Protein AF-0000000068872760 (afdb_homodimer)

Nearest PDB structures (foldseek):
  3f2i-assembly1_A  TM=9.077E-01  e=4.178E-13  Nostoc sp. PCC 7120 = FACHB-418
  1ujc-assembly1_A  TM=8.693E-01  e=3.678E-13  Escherichia coli
  2rfl-assembly7_G  TM=8.222E-01  e=1.293E-10  Agrobacterium fabrum str. C58
  2rfl-assembly2_B  TM=8.236E-01  e=3.363E-10  Agrobacterium fabrum str. C58
  4hbz-assembly1_A  TM=7.965E-01  e=3.820E-10  Nakamurella multipartita DSM 44233

InterPro domains:
  IPR004449 Phosphohistidine phosphatase SixA [TIGR00249] (3-151)
  IPR013078 Histidine phosphatase superfamily, clade-1 [PF00300] (5-69)
  IPR013078 Histidine phosphatase superfamily, clade-1 [cd07067] (4-141)
  IPR029033 Histidine phosphatase superfamily [G3DSA:3.40.50.1240] (3-157)
  IPR029033 Histidine phosphatase superfamily [SSF53254] (1-149)

Organism: Coxiella burnetii (strain RSA 493 / Nine Mile phase I) (NCBI:txid227377)

Radius of gyration: 19.59 Å; Cα contacts (8 Å, |Δi|>4): 700; chains: 2; bounding box: 48×53×43 Å

Sequence (318 aa):
MSMKLYCVRHGHAEQFTDQRERPLSAEGIEEINKEAAYLKRRGVHVVHIKHSKKLRARQSAAILASAVADEHALEECPLLGEDHSIAPLIDLIQEWHDDTMLVGHMPFMSRLVSALVLGDDSHDMVRFPPGTIVCLEQFENRWILNWVLRPDLVPDQGDMSMKLYCVRHGHAEQFTDQRERPLSAEGIEEINKEAAYLKRRGVHVVHIKHSKKLRARQSAAILASAVADEHALEECPLLGEDHSIAPLIDLIQEWHDDTMLVGHMPFMSRLVSALVLGDDSHDMVRFPPGTIVCLEQFENRWILNWVLRPDLVPDQGD

Structure (mmCIF, N/CA/C/O backbone):
data_AF-0000000068872760-model_v1
#
loop_
_entity.id
_entity.type
_entity.pdbx_description
1 polymer 'Phosphohistidine phosphatase SixA homolog'
#
loop_
_atom_site.group_PDB
_atom_site.id
_atom_site.type_symbol
_atom_site.label_atom_id
_atom_site.label_alt_id
_atom_site.label_comp_id
_atom_site.label_asym_id
_atom_site.label_entity_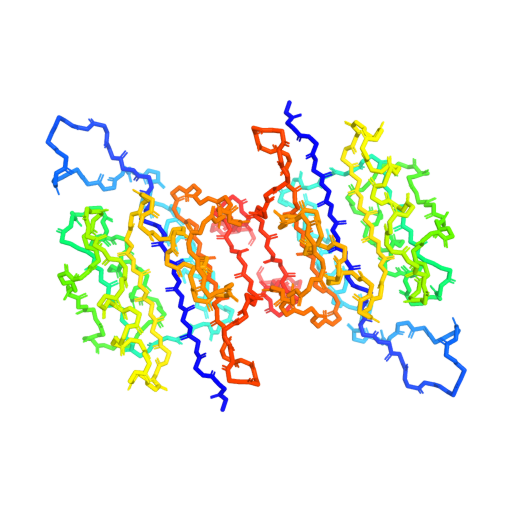id
_atom_site.label_seq_id
_atom_site.pdbx_PDB_ins_code
_atom_site.Cartn_x
_atom_site.Cartn_y
_atom_site.Cartn_z
_atom_site.occupancy
_atom_site.B_iso_or_equiv
_atom_site.auth_seq_id
_atom_site.auth_comp_id
_atom_site.auth_asym_id
_atom_site.auth_atom_id
_atom_site.pdbx_PDB_model_num
ATOM 1 N N . MET A 1 1 ? -18.844 6.609 6.68 1 65 1 MET A N 1
ATOM 2 C CA . MET A 1 1 ? -17.594 5.961 6.281 1 65 1 MET A CA 1
ATOM 3 C C . MET A 1 1 ? -16.5 6.176 7.332 1 65 1 MET A C 1
ATOM 5 O O . MET A 1 1 ? -16.531 7.168 8.062 1 65 1 MET A O 1
ATOM 9 N N . SER A 1 2 ? -15.688 5.145 7.684 1 86.38 2 SER A N 1
ATOM 10 C CA . SER A 1 2 ? -14.68 5.254 8.734 1 86.38 2 SER A CA 1
ATOM 11 C C . SER A 1 2 ? -13.586 6.238 8.352 1 86.38 2 SER A C 1
ATOM 13 O O . SER A 1 2 ? -13.297 6.43 7.168 1 86.38 2 SER A O 1
ATOM 15 N N . MET A 1 3 ? -13.062 7 9.273 1 94 3 MET A N 1
ATOM 16 C CA . MET A 1 3 ? -12.016 7.996 9.062 1 94 3 MET A CA 1
ATOM 17 C C . MET A 1 3 ? -10.789 7.363 8.422 1 94 3 MET A C 1
ATOM 19 O O . MET A 1 3 ? -10.406 6.246 8.766 1 94 3 MET A O 1
ATOM 23 N N . LYS A 1 4 ? -10.25 8.125 7.508 1 97.75 4 LYS A N 1
ATOM 24 C CA . LYS A 1 4 ? -8.961 7.734 6.941 1 97.75 4 LYS A CA 1
ATOM 25 C C . LYS A 1 4 ? -7.848 8.656 7.43 1 97.75 4 LYS A C 1
ATOM 27 O O . LYS A 1 4 ? -8.062 9.852 7.637 1 97.75 4 LYS A O 1
ATOM 32 N N . LEU A 1 5 ? -6.785 8.094 7.648 1 98.69 5 LEU A N 1
ATOM 33 C CA . LEU A 1 5 ? -5.555 8.805 7.977 1 98.69 5 LEU A CA 1
ATOM 34 C C . LEU A 1 5 ? -4.473 8.516 6.938 1 98.69 5 LEU A C 1
ATOM 36 O O . LEU A 1 5 ? -4.148 7.359 6.676 1 98.69 5 LEU A O 1
ATOM 40 N N . TYR A 1 6 ? -3.977 9.539 6.328 1 98.88 6 TYR A N 1
ATOM 41 C CA . TYR A 1 6 ? -2.9 9.422 5.348 1 98.88 6 TYR A CA 1
ATOM 42 C C . TYR A 1 6 ? -1.569 9.859 5.949 1 98.88 6 TYR A C 1
ATOM 44 O O . TYR A 1 6 ? -1.426 11 6.391 1 98.88 6 TYR A O 1
ATOM 52 N N . CYS A 1 7 ? -0.637 8.984 6.031 1 98.88 7 CYS A N 1
ATOM 53 C CA . CYS A 1 7 ? 0.708 9.273 6.52 1 98.88 7 CYS A CA 1
ATOM 54 C C . CYS A 1 7 ? 1.696 9.375 5.363 1 98.88 7 CYS A C 1
ATOM 56 O O . CYS A 1 7 ? 1.898 8.406 4.629 1 98.88 7 CYS A O 1
ATOM 58 N N . VAL A 1 8 ? 2.357 10.547 5.258 1 98.88 8 VAL A N 1
ATOM 59 C CA . VAL A 1 8 ? 3.203 10.836 4.105 1 98.88 8 VAL A CA 1
ATOM 60 C C . VAL A 1 8 ? 4.605 11.211 4.574 1 98.88 8 VAL A C 1
ATOM 62 O O . VAL A 1 8 ? 4.766 12.047 5.465 1 98.88 8 VAL A O 1
ATOM 65 N N . ARG A 1 9 ? 5.59 10.57 4.02 1 98.81 9 ARG A N 1
ATOM 66 C CA . ARG A 1 9 ? 6.914 11.172 4.117 1 98.81 9 ARG A CA 1
ATOM 67 C C . ARG A 1 9 ? 7.094 12.273 3.076 1 98.81 9 ARG A C 1
ATOM 69 O O . ARG A 1 9 ? 6.676 12.117 1.926 1 98.81 9 ARG A O 1
ATOM 76 N N . HIS A 1 10 ? 7.746 13.297 3.451 1 98.56 10 HIS A N 1
ATOM 77 C CA . HIS A 1 10 ? 8.031 14.367 2.502 1 98.56 10 HIS A CA 1
ATOM 78 C C . HIS A 1 10 ? 8.734 13.836 1.263 1 98.56 10 HIS A C 1
ATOM 80 O O . HIS A 1 10 ? 9.32 12.75 1.295 1 98.56 10 HIS A O 1
ATOM 86 N N . GLY A 1 11 ? 8.711 14.656 0.137 1 98.25 11 GLY A N 1
ATOM 87 C CA . GLY A 1 11 ? 9.383 14.281 -1.098 1 98.25 11 GLY A CA 1
ATOM 88 C C . GLY A 1 11 ? 10.891 14.414 -1.02 1 98.25 11 GLY A C 1
ATOM 89 O O . GLY A 1 11 ? 11.43 14.852 -0.002 1 98.25 11 GLY A O 1
ATOM 90 N N . HIS A 1 12 ? 11.539 14.039 -2.105 1 97.5 12 HIS A N 1
ATOM 91 C CA . HIS A 1 12 ? 12.992 14.18 -2.197 1 97.5 12 HIS A CA 1
ATOM 92 C C . HIS A 1 12 ? 13.422 15.625 -1.983 1 97.5 12 HIS A C 1
ATOM 94 O O . HIS A 1 12 ? 12.844 16.547 -2.572 1 97.5 12 HIS A O 1
ATOM 100 N N . ALA A 1 13 ? 14.438 15.758 -1.157 1 96.44 13 ALA A N 1
ATOM 101 C CA . ALA A 1 13 ? 14.891 17.094 -0.775 1 96.44 13 ALA A CA 1
ATOM 102 C C . ALA A 1 13 ? 16.312 17.344 -1.253 1 96.44 13 ALA A C 1
ATOM 104 O O . ALA A 1 13 ? 17.062 16.406 -1.511 1 96.44 13 ALA A O 1
ATOM 105 N N . GLU A 1 14 ? 16.578 18.609 -1.405 1 94.25 14 GLU A N 1
ATOM 106 C CA . GLU A 1 14 ? 17.938 19.016 -1.771 1 94.25 14 GLU A CA 1
ATOM 107 C C . GLU A 1 14 ? 18.938 18.625 -0.69 1 94.25 14 GLU A C 1
ATOM 109 O O . GLU A 1 14 ? 18.562 18.406 0.462 1 94.25 14 GLU A O 1
ATOM 114 N N . GLN A 1 15 ? 20.188 18.469 -1.285 1 84.69 15 GLN A N 1
ATOM 115 C CA . GLN A 1 15 ? 21.266 18.172 -0.351 1 84.69 15 GLN A CA 1
ATOM 116 C C . GLN A 1 15 ? 21.906 19.469 0.161 1 84.69 15 GLN A C 1
ATOM 118 O O . GLN A 1 15 ? 22.547 20.203 -0.603 1 84.69 15 GLN A O 1
ATOM 123 N N . PHE A 1 16 ? 21.359 20.031 1.195 1 73.75 16 PHE A N 1
ATOM 124 C CA . PHE A 1 16 ? 21.953 21.25 1.723 1 73.75 16 PHE A CA 1
ATOM 125 C C . PHE A 1 16 ? 22.375 21.078 3.178 1 73.75 16 PHE A C 1
ATOM 127 O O . PHE A 1 16 ? 21.938 20.125 3.842 1 73.75 16 PHE A O 1
ATOM 134 N N . THR A 1 17 ? 23.359 21.891 3.574 1 64.81 17 THR A N 1
ATOM 135 C CA . THR A 1 17 ? 24 21.844 4.891 1 64.81 17 THR A CA 1
ATOM 136 C C . THR A 1 17 ? 22.969 22.125 5.988 1 64.81 17 THR A C 1
ATOM 138 O O . THR A 1 17 ? 23.047 21.547 7.078 1 64.81 17 THR A O 1
ATOM 141 N N . ASP A 1 18 ? 22.109 23.078 5.703 1 67.5 18 ASP A N 1
ATOM 142 C CA . ASP A 1 18 ? 21.125 23.359 6.742 1 67.5 18 ASP A CA 1
ATOM 143 C C . ASP A 1 18 ? 19.938 22.406 6.648 1 67.5 18 ASP A C 1
ATOM 145 O O . ASP A 1 18 ? 19.172 22.469 5.688 1 67.5 18 ASP A O 1
ATOM 149 N N . GLN A 1 19 ? 19.734 21.703 7.656 1 66.44 19 GLN A N 1
ATOM 150 C CA . GLN A 1 19 ? 18.766 20.609 7.625 1 66.44 19 GLN A CA 1
ATOM 151 C C . GLN A 1 19 ? 17.344 21.141 7.676 1 66.44 19 GLN A C 1
ATOM 153 O O . GLN A 1 19 ? 16.453 20.641 6.984 1 66.44 19 GLN A O 1
ATOM 158 N N . ARG A 1 20 ? 16.984 22.141 8.461 1 69.75 20 ARG A N 1
ATOM 159 C CA . ARG A 1 20 ? 15.617 22.625 8.625 1 69.75 20 ARG A CA 1
ATOM 160 C C . ARG A 1 20 ? 15.148 23.375 7.383 1 69.75 20 ARG A C 1
ATOM 162 O O . ARG A 1 20 ? 13.953 23.359 7.062 1 69.75 20 ARG A O 1
ATOM 169 N N . GLU A 1 21 ? 15.953 23.672 6.703 1 81.5 21 GLU A N 1
ATOM 170 C CA . GLU A 1 21 ? 15.547 24.578 5.629 1 81.5 21 GLU A CA 1
ATOM 171 C C . GLU A 1 21 ? 15.758 23.938 4.258 1 81.5 21 GLU A C 1
ATOM 173 O O . GLU A 1 21 ? 15.617 24.594 3.229 1 81.5 21 GLU A O 1
ATOM 178 N N . ARG A 1 22 ? 16.109 22.75 4.297 1 91.88 22 ARG A N 1
ATOM 179 C CA . ARG A 1 22 ? 16.312 22.078 3.012 1 91.88 22 ARG A CA 1
ATOM 180 C C . ARG A 1 22 ? 15.008 21.953 2.238 1 91.88 22 ARG A C 1
ATOM 182 O O . ARG A 1 22 ? 14.055 21.344 2.719 1 91.88 22 ARG A O 1
ATOM 189 N N . PRO A 1 23 ? 14.961 22.609 1.053 1 96.12 23 PRO A N 1
ATOM 190 C CA . PRO A 1 23 ? 13.742 22.5 0.254 1 96.12 23 PRO A CA 1
ATOM 191 C C . PRO A 1 23 ? 13.648 21.188 -0.52 1 96.12 23 PRO A C 1
ATOM 193 O O . PRO A 1 23 ? 14.625 20.438 -0.598 1 96.12 23 PRO A O 1
ATOM 196 N N . LEU A 1 24 ? 12.484 20.906 -1.055 1 97.69 24 LEU A N 1
ATOM 197 C CA . LEU A 1 24 ? 12.352 19.828 -2.023 1 97.69 24 LEU A CA 1
ATOM 198 C C . LEU A 1 24 ? 13.305 20.047 -3.201 1 97.69 24 LEU A C 1
ATOM 200 O O . LEU A 1 24 ? 13.547 21.172 -3.609 1 97.69 24 LEU A O 1
ATOM 204 N N . SER A 1 25 ? 13.836 18.984 -3.715 1 97.19 25 SER A N 1
ATOM 205 C CA . SER A 1 25 ? 14.523 19.031 -4.996 1 97.19 25 SER A CA 1
ATOM 206 C C . SER A 1 25 ? 13.547 19.203 -6.148 1 97.19 25 SER A C 1
ATOM 208 O O . SER A 1 25 ? 12.328 19.094 -5.961 1 97.19 25 SER A O 1
ATOM 210 N N . ALA A 1 26 ? 14.047 19.531 -7.301 1 96.94 26 ALA A N 1
ATOM 211 C CA . ALA A 1 26 ? 13.195 19.594 -8.484 1 96.94 26 ALA A CA 1
ATOM 212 C C . ALA A 1 26 ? 12.477 18.266 -8.727 1 96.94 26 ALA A C 1
ATOM 214 O O . ALA A 1 26 ? 11.289 18.25 -9.039 1 96.94 26 ALA A O 1
ATOM 215 N N . GLU A 1 27 ? 13.18 17.25 -8.555 1 95.38 27 GLU A N 1
ATOM 216 C CA . GLU A 1 27 ? 12.594 15.906 -8.688 1 95.38 27 GLU A CA 1
ATOM 217 C C . GLU A 1 27 ? 11.508 15.68 -7.637 1 95.38 27 GLU A C 1
ATOM 219 O O . GLU A 1 27 ? 10.461 15.109 -7.941 1 95.38 27 GLU A O 1
ATOM 224 N N . GLY A 1 28 ? 11.789 16.078 -6.445 1 97.38 28 GLY A N 1
ATOM 225 C CA . GLY A 1 28 ? 10.812 15.945 -5.379 1 97.38 28 GLY A CA 1
ATOM 226 C C . GLY A 1 28 ? 9.516 16.688 -5.664 1 97.38 28 GLY A C 1
ATOM 227 O O . GLY A 1 28 ? 8.43 16.156 -5.43 1 97.38 28 GLY A O 1
ATOM 228 N N . ILE A 1 29 ? 9.672 17.875 -6.168 1 97.88 29 ILE A N 1
ATOM 229 C CA . ILE A 1 29 ? 8.508 18.672 -6.516 1 97.88 29 ILE A CA 1
ATOM 230 C C . ILE A 1 29 ? 7.703 17.984 -7.613 1 97.88 29 ILE A C 1
ATOM 232 O O . ILE A 1 29 ? 6.48 17.859 -7.512 1 97.88 29 ILE A O 1
ATOM 236 N N . GLU A 1 30 ? 8.367 17.516 -8.586 1 96.88 30 GLU A N 1
ATOM 237 C CA . GLU A 1 30 ? 7.703 16.828 -9.695 1 96.88 30 GLU A CA 1
ATOM 238 C C . GLU A 1 30 ? 6.973 15.578 -9.211 1 96.8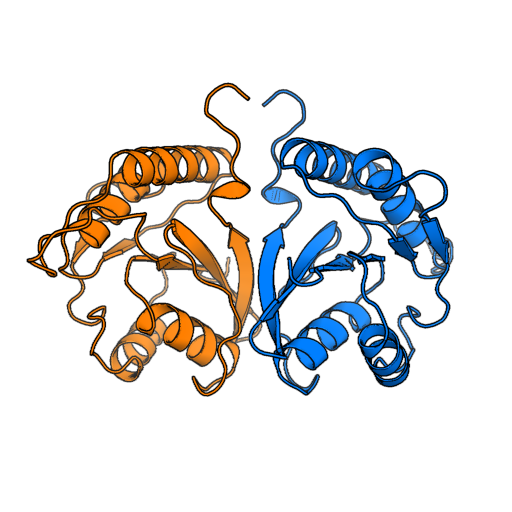8 30 GLU A C 1
ATOM 240 O O . GLU A 1 30 ? 5.82 15.352 -9.578 1 96.88 30 GLU A O 1
ATOM 245 N N . GLU A 1 31 ? 7.562 14.836 -8.398 1 97.06 31 GLU A N 1
ATOM 246 C CA . GLU A 1 31 ? 6.988 13.594 -7.895 1 97.06 31 GLU A CA 1
ATOM 247 C C . GLU A 1 31 ? 5.742 13.859 -7.062 1 97.06 31 GLU A C 1
ATOM 249 O O . GLU A 1 31 ? 4.715 13.195 -7.242 1 97.06 31 GLU A O 1
ATOM 254 N N . ILE A 1 32 ? 5.82 14.812 -6.207 1 98.31 32 ILE A N 1
ATOM 255 C CA . ILE A 1 32 ? 4.691 15.102 -5.332 1 98.31 32 ILE A CA 1
ATOM 256 C C . ILE A 1 32 ? 3.541 15.688 -6.148 1 98.31 32 ILE A C 1
ATOM 258 O O . ILE A 1 32 ? 2.373 15.406 -5.875 1 98.31 32 ILE A O 1
ATOM 262 N N . ASN A 1 33 ? 3.891 16.516 -7.129 1 97.94 33 ASN A N 1
ATOM 263 C CA . ASN A 1 33 ? 2.852 17.047 -8.008 1 97.94 33 ASN A CA 1
ATOM 264 C C . ASN A 1 33 ? 2.111 15.914 -8.727 1 97.94 33 ASN A C 1
ATOM 266 O O . ASN A 1 33 ? 0.882 15.93 -8.812 1 97.94 33 ASN A O 1
ATOM 270 N N . LYS A 1 34 ? 2.828 14.969 -9.25 1 96.81 34 LYS A N 1
ATOM 271 C CA . LYS A 1 34 ? 2.229 13.82 -9.922 1 96.81 34 LYS A CA 1
ATOM 272 C C . LYS A 1 34 ? 1.333 13.031 -8.977 1 96.81 34 LYS A C 1
ATOM 274 O O . LYS A 1 34 ? 0.233 12.617 -9.344 1 96.81 34 LYS A O 1
ATOM 279 N N . GLU A 1 35 ? 1.802 12.82 -7.789 1 97.69 35 GLU A N 1
ATOM 280 C CA . GLU A 1 35 ? 1.028 12.078 -6.793 1 97.69 35 GLU A CA 1
ATOM 281 C C . GLU A 1 35 ? -0.255 12.82 -6.43 1 97.69 35 GLU A C 1
ATOM 283 O O . GLU A 1 35 ? -1.32 12.211 -6.316 1 97.69 35 GLU A O 1
ATOM 288 N N . ALA A 1 36 ? -0.116 14.133 -6.258 1 97.81 36 ALA A N 1
ATOM 289 C CA . ALA A 1 36 ? -1.277 14.953 -5.922 1 97.81 36 ALA A CA 1
ATOM 290 C C . ALA A 1 36 ? -2.354 14.844 -7 1 97.81 36 ALA A C 1
ATOM 292 O O . ALA A 1 36 ? -3.523 14.602 -6.695 1 97.81 36 ALA A O 1
ATOM 293 N N . ALA A 1 37 ? -1.943 14.977 -8.227 1 96.38 37 ALA A N 1
ATOM 294 C CA . ALA A 1 37 ? -2.877 14.891 -9.344 1 96.38 37 ALA A CA 1
ATOM 295 C C . ALA A 1 37 ? -3.502 13.5 -9.43 1 96.38 37 ALA A C 1
ATOM 297 O O . ALA A 1 37 ? -4.703 13.367 -9.68 1 96.38 37 ALA A O 1
ATOM 298 N N . TYR A 1 38 ? -2.674 12.531 -9.281 1 96.5 38 TYR A N 1
ATOM 299 C CA . TYR A 1 38 ? -3.131 11.148 -9.32 1 96.5 38 TYR A CA 1
ATOM 300 C C . TYR A 1 38 ? -4.188 10.891 -8.25 1 96.5 38 TYR A C 1
ATOM 302 O O . TYR A 1 38 ? -5.27 10.375 -8.547 1 96.5 38 TYR A O 1
ATOM 310 N N . LEU A 1 39 ? -3.936 11.258 -7.023 1 97.38 39 LEU A N 1
ATOM 311 C CA . LEU A 1 39 ? -4.852 11.047 -5.906 1 97.38 39 LEU A CA 1
ATOM 312 C C . LEU A 1 39 ? -6.164 11.789 -6.137 1 97.38 39 LEU A C 1
ATOM 314 O O . LEU A 1 39 ? -7.238 11.266 -5.84 1 97.38 39 LEU A O 1
ATOM 318 N N . LYS A 1 40 ? -6.039 12.984 -6.59 1 96.56 40 LYS A N 1
ATOM 319 C CA . LYS A 1 40 ? -7.242 13.75 -6.902 1 96.56 40 LYS A CA 1
ATOM 320 C C . LYS A 1 40 ? -8.133 13 -7.891 1 96.56 40 LYS A C 1
ATOM 322 O O . LYS A 1 40 ? -9.336 12.875 -7.676 1 96.56 40 LYS A O 1
ATOM 327 N N . ARG A 1 41 ? -7.535 12.469 -8.961 1 94.62 41 ARG A N 1
ATOM 328 C CA . ARG A 1 41 ? -8.273 11.742 -9.992 1 94.62 41 ARG A CA 1
ATOM 329 C C . ARG A 1 41 ? -8.898 10.469 -9.422 1 94.62 41 ARG A C 1
ATOM 331 O O . ARG A 1 41 ? -9.914 10 -9.93 1 94.62 41 ARG A O 1
ATOM 338 N N . ARG A 1 42 ? -8.266 9.969 -8.43 1 95.19 42 ARG A N 1
ATOM 339 C CA . ARG A 1 42 ? -8.781 8.742 -7.832 1 95.19 42 ARG A CA 1
ATOM 340 C C . ARG A 1 42 ? -9.789 9.055 -6.73 1 95.19 42 ARG A C 1
ATOM 342 O O . ARG A 1 42 ? -10.242 8.148 -6.023 1 95.19 42 ARG A O 1
ATOM 349 N N . GLY A 1 43 ? -10.047 10.312 -6.422 1 95.44 43 GLY A N 1
ATOM 350 C CA . GLY A 1 43 ? -11.125 10.711 -5.535 1 95.44 43 GLY A CA 1
ATOM 351 C C . GLY A 1 43 ? -10.688 10.859 -4.09 1 95.44 43 GLY A C 1
ATOM 352 O O . GLY A 1 43 ? -11.523 10.906 -3.186 1 95.44 43 GLY A O 1
ATOM 353 N N . VAL A 1 44 ? -9.406 10.906 -3.824 1 97.44 44 VAL A N 1
ATOM 354 C CA . VAL A 1 44 ? -8.914 11.109 -2.465 1 97.44 44 VAL A CA 1
ATOM 355 C C . VAL A 1 44 ? -9.172 12.555 -2.037 1 97.44 44 VAL A C 1
ATOM 357 O O . VAL A 1 44 ? -8.867 13.492 -2.781 1 97.44 44 VAL A O 1
ATOM 360 N N . HIS A 1 45 ? -9.703 12.688 -0.887 1 97.94 45 HIS A N 1
ATOM 361 C CA . HIS A 1 45 ? -9.992 14 -0.319 1 97.94 45 HIS A CA 1
ATOM 362 C C . HIS A 1 45 ? -9.852 13.984 1.199 1 97.94 45 HIS A C 1
ATOM 364 O O . HIS A 1 45 ? -10.297 13.047 1.861 1 97.94 45 HIS A O 1
ATOM 370 N N . VAL A 1 46 ? -9.219 15.008 1.705 1 98.12 46 VAL A N 1
ATOM 371 C CA . VAL A 1 46 ? -9.078 15.117 3.152 1 98.12 46 VAL A CA 1
ATOM 372 C C . VAL A 1 46 ? -9.57 16.484 3.619 1 98.12 46 VAL A C 1
ATOM 374 O O . VAL A 1 46 ? -9.539 17.453 2.855 1 98.12 46 VAL A O 1
ATOM 377 N N . VAL A 1 47 ? -9.961 16.547 4.848 1 97.88 47 VAL A N 1
ATOM 378 C CA . VAL A 1 47 ? -10.438 17.781 5.445 1 97.88 47 VAL A CA 1
ATOM 379 C C . VAL A 1 47 ? -9.266 18.578 6.02 1 97.88 47 VAL A C 1
ATOM 381 O O . VAL A 1 47 ? -9.25 19.812 5.969 1 97.88 47 VAL A O 1
ATOM 384 N N . HIS A 1 48 ? -8.281 17.828 6.555 1 97.75 48 HIS A N 1
ATOM 385 C CA . HIS A 1 48 ? -7.109 18.453 7.152 1 97.75 48 HIS A CA 1
ATOM 386 C C . HIS A 1 48 ? -5.824 17.891 6.562 1 97.75 48 HIS A C 1
ATOM 388 O O . HIS A 1 48 ? -5.742 16.688 6.273 1 97.75 48 HIS A O 1
ATOM 394 N N . ILE A 1 49 ? -4.859 18.734 6.418 1 98.75 49 ILE A N 1
ATOM 395 C CA . ILE A 1 49 ? -3.498 18.312 6.105 1 98.75 49 ILE A CA 1
ATOM 396 C C . ILE A 1 49 ? -2.518 19.016 7.043 1 98.75 49 ILE A C 1
ATOM 398 O O . ILE A 1 49 ? -2.496 20.25 7.129 1 98.75 49 ILE A O 1
ATOM 402 N N . LYS A 1 50 ? -1.813 18.203 7.75 1 98.75 50 LYS A N 1
ATOM 403 C CA . LYS A 1 50 ? -0.873 18.688 8.75 1 98.75 50 LYS A CA 1
ATOM 404 C C . LYS A 1 50 ? 0.563 18.328 8.383 1 98.75 50 LYS A C 1
ATOM 406 O O . LYS A 1 50 ? 0.822 17.234 7.867 1 98.75 50 LYS A O 1
ATOM 411 N N . HIS A 1 51 ? 1.463 19.25 8.609 1 98.56 51 HIS A N 1
ATOM 412 C CA . HIS A 1 51 ? 2.855 19 8.25 1 98.56 51 HIS A CA 1
ATOM 413 C C . HIS A 1 51 ? 3.797 19.422 9.375 1 98.56 51 HIS A C 1
ATOM 415 O O . HIS A 1 51 ? 3.434 20.25 10.211 1 98.56 51 HIS A O 1
ATOM 421 N N . SER A 1 52 ? 4.949 18.828 9.406 1 98 52 SER A N 1
ATOM 422 C CA . SER A 1 52 ? 6 19.266 10.312 1 98 52 SER A CA 1
ATOM 423 C C . SER A 1 52 ? 6.516 20.641 9.93 1 98 52 SER A C 1
ATOM 425 O O . SER A 1 52 ? 6.141 21.188 8.891 1 98 52 SER A O 1
ATOM 427 N N . LYS A 1 53 ? 7.441 21.219 10.734 1 96 53 LYS A N 1
ATOM 428 C CA . LYS A 1 53 ? 7.918 22.594 10.547 1 96 53 LYS A CA 1
ATOM 429 C C . LYS A 1 53 ? 8.961 22.672 9.438 1 96 53 LYS A C 1
ATOM 431 O O . LYS A 1 53 ? 9.305 23.75 8.961 1 96 53 LYS A O 1
ATOM 436 N N . LYS A 1 54 ? 9.539 21.547 9.07 1 96 54 LYS A N 1
ATOM 437 C CA . LYS A 1 54 ? 10.617 21.578 8.078 1 96 54 LYS A CA 1
ATOM 438 C C . LYS A 1 54 ? 10.086 21.984 6.711 1 96 54 LYS A C 1
ATOM 440 O O . LYS A 1 54 ? 8.992 21.578 6.309 1 96 54 LYS A O 1
ATOM 445 N N . LEU A 1 55 ? 10.859 22.719 5.965 1 96.88 55 LEU A N 1
ATOM 446 C CA . LEU A 1 55 ? 10.453 23.328 4.699 1 96.88 55 LEU A CA 1
ATOM 447 C C . LEU A 1 55 ? 10.023 22.266 3.697 1 96.88 55 LEU A C 1
ATOM 449 O O . LEU A 1 55 ? 9.008 22.406 3.02 1 96.88 55 LEU A O 1
ATOM 453 N N . ARG A 1 56 ? 10.773 21.219 3.518 1 97.62 56 ARG A N 1
ATOM 454 C CA . ARG A 1 56 ? 10.469 20.156 2.566 1 97.62 56 ARG A CA 1
ATOM 455 C C . ARG A 1 56 ? 9.109 19.516 2.873 1 97.62 56 ARG A C 1
ATOM 457 O O . ARG A 1 56 ? 8.383 19.125 1.96 1 97.62 56 ARG A O 1
ATOM 464 N N . ALA A 1 57 ? 8.75 19.391 4.141 1 98.06 57 ALA A N 1
ATOM 465 C CA . ALA A 1 57 ? 7.453 18.859 4.535 1 98.06 57 ALA A CA 1
ATOM 466 C C . ALA A 1 57 ? 6.332 19.844 4.238 1 98.06 57 ALA A C 1
ATOM 468 O O . ALA A 1 57 ? 5.273 19.469 3.736 1 98.06 57 ALA A O 1
ATOM 469 N N . ARG A 1 58 ? 6.605 21.078 4.57 1 98.06 58 ARG A N 1
ATOM 470 C CA . ARG A 1 58 ? 5.629 22.125 4.266 1 98.06 58 ARG A CA 1
ATOM 471 C C . ARG A 1 58 ? 5.359 22.203 2.766 1 98.06 58 ARG A C 1
ATOM 473 O O . ARG A 1 58 ? 4.203 22.297 2.342 1 98.06 58 ARG A O 1
ATOM 480 N N . GLN A 1 59 ? 6.367 22.156 1.96 1 98.5 59 GLN A N 1
ATOM 481 C CA . GLN A 1 59 ? 6.234 22.219 0.508 1 98.5 59 GLN A CA 1
ATOM 482 C C . GLN A 1 59 ? 5.461 21 -0.016 1 98.5 59 GLN A C 1
ATOM 484 O O . GLN A 1 59 ? 4.566 21.156 -0.853 1 98.5 59 GLN A O 1
ATOM 489 N N . SER A 1 60 ? 5.793 19.828 0.459 1 98.81 60 SER A N 1
ATOM 490 C CA . SER A 1 60 ? 5.074 18.625 0.065 1 98.81 60 SER A CA 1
ATOM 491 C C . SER A 1 60 ? 3.592 18.734 0.414 1 98.81 60 SER A C 1
ATOM 493 O O . SER A 1 60 ? 2.73 18.438 -0.418 1 98.81 60 SER A O 1
ATOM 495 N N . ALA A 1 61 ? 3.346 19.172 1.614 1 98.81 61 ALA A N 1
ATOM 496 C CA . ALA A 1 61 ? 1.974 19.281 2.1 1 98.81 61 ALA A CA 1
ATOM 497 C C . ALA A 1 61 ? 1.184 20.297 1.27 1 98.81 61 ALA A C 1
ATOM 499 O O . ALA A 1 61 ? 0.012 20.062 0.957 1 98.81 61 ALA A O 1
ATOM 500 N N . ALA A 1 62 ? 1.803 21.359 0.962 1 98.69 62 ALA A N 1
ATOM 501 C CA . ALA A 1 62 ? 1.131 22.406 0.19 1 98.69 62 ALA A CA 1
ATOM 502 C C . ALA A 1 62 ? 0.737 21.891 -1.193 1 98.69 62 ALA A C 1
ATOM 504 O O . ALA A 1 62 ? -0.374 22.156 -1.663 1 98.69 62 ALA A O 1
ATOM 505 N N . ILE A 1 63 ? 1.638 21.219 -1.85 1 98.56 63 ILE A N 1
ATOM 506 C CA . ILE A 1 63 ? 1.358 20.656 -3.162 1 98.56 63 ILE A CA 1
ATOM 507 C C . ILE A 1 63 ? 0.202 19.656 -3.061 1 98.56 63 ILE A C 1
ATOM 509 O O . ILE A 1 63 ? -0.751 19.719 -3.84 1 98.56 63 ILE A O 1
ATOM 513 N N . LEU A 1 64 ? 0.246 18.781 -2.092 1 98.75 64 LEU A N 1
ATOM 514 C CA . LEU A 1 64 ? -0.809 17.797 -1.9 1 98.75 64 LEU A CA 1
ATOM 515 C C . LEU A 1 64 ? -2.139 18.469 -1.581 1 98.75 64 LEU A C 1
ATOM 517 O O . LEU A 1 64 ? -3.178 18.094 -2.129 1 98.75 64 LEU A O 1
ATOM 521 N N . ALA A 1 65 ? -2.086 19.453 -0.731 1 98.5 65 ALA A N 1
ATOM 522 C CA . ALA A 1 65 ? -3.293 20.156 -0.297 1 98.5 65 ALA A CA 1
ATOM 523 C C . ALA A 1 65 ? -4.004 20.797 -1.48 1 98.5 65 ALA A C 1
ATOM 525 O O . ALA A 1 65 ? -5.238 20.812 -1.544 1 98.5 65 ALA A O 1
ATOM 526 N N . SER A 1 66 ? -3.26 21.328 -2.396 1 97.69 66 SER A N 1
ATOM 527 C CA . SER A 1 66 ? -3.84 22.047 -3.533 1 97.69 66 SER A CA 1
ATOM 528 C C . SER A 1 66 ? -4.707 21.109 -4.375 1 97.69 66 SER A C 1
ATOM 530 O O . SER A 1 66 ? -5.586 21.562 -5.109 1 97.69 66 SER A O 1
ATOM 532 N N . ALA A 1 67 ? -4.512 19.828 -4.238 1 97.81 67 ALA A N 1
ATOM 533 C CA . ALA A 1 67 ? -5.207 18.859 -5.082 1 97.81 67 ALA A CA 1
ATOM 534 C C . ALA A 1 67 ? -6.277 18.109 -4.293 1 97.81 67 ALA A C 1
ATOM 536 O O . ALA A 1 67 ? -7.375 17.859 -4.801 1 97.81 67 ALA A O 1
ATOM 537 N N . VAL A 1 68 ? -5.953 17.766 -3.004 1 98.12 68 VAL A N 1
ATOM 538 C CA . VAL A 1 68 ? -6.789 16.75 -2.387 1 98.12 68 VAL A CA 1
ATOM 539 C C . VAL A 1 68 ? -7.465 17.312 -1.14 1 98.12 68 VAL A C 1
ATOM 541 O O . VAL A 1 68 ? -8.086 16.578 -0.374 1 98.12 68 VAL A O 1
ATOM 544 N N . ALA A 1 69 ? -7.289 18.562 -0.816 1 97.69 69 ALA A N 1
ATOM 545 C CA . ALA A 1 69 ? -7.824 19.078 0.438 1 97.69 69 ALA A CA 1
ATOM 546 C C . ALA A 1 69 ? -8.68 20.312 0.192 1 97.69 69 ALA A C 1
ATOM 548 O O . ALA A 1 69 ? -8.625 20.906 -0.885 1 97.69 69 ALA A O 1
ATOM 549 N N . ASP A 1 70 ? -9.461 20.656 1.211 1 92.19 70 ASP A N 1
ATOM 550 C CA . ASP A 1 70 ? -10.234 21.906 1.192 1 92.19 70 ASP A CA 1
ATOM 551 C C . ASP A 1 70 ? -9.32 23.125 1.312 1 92.19 70 ASP A C 1
ATOM 553 O O . ASP A 1 70 ? -8.156 23 1.694 1 92.19 70 ASP A O 1
ATOM 557 N N . GLU A 1 71 ? -10.031 24.25 1.027 1 89.81 71 GLU A N 1
ATOM 558 C CA . GLU A 1 71 ? -9.312 25.5 1.216 1 89.81 71 GLU A CA 1
ATOM 559 C C . GLU A 1 71 ? -8.953 25.719 2.684 1 89.81 71 GLU A C 1
ATOM 561 O O . GLU A 1 71 ? -9.75 25.406 3.572 1 89.81 71 GLU A O 1
ATOM 566 N N . HIS A 1 72 ? -7.77 26.109 3.09 1 89 72 HIS A N 1
ATOM 567 C CA . HIS A 1 72 ? -7.273 26.453 4.422 1 89 72 HIS A CA 1
ATOM 568 C C . HIS A 1 72 ? -7.102 25.203 5.273 1 89 72 HIS A C 1
ATOM 570 O O . HIS A 1 72 ? -7.199 25.25 6.5 1 89 72 HIS A O 1
ATOM 576 N N . ALA A 1 73 ? -6.973 24.047 4.605 1 95.44 73 ALA A N 1
ATOM 577 C CA . ALA A 1 73 ? -6.801 22.781 5.32 1 95.44 73 ALA A CA 1
ATOM 578 C C . ALA A 1 73 ? -5.371 22.641 5.836 1 95.44 73 ALA A C 1
ATOM 580 O O . ALA A 1 73 ? -5.113 21.844 6.742 1 95.44 73 ALA A O 1
ATOM 581 N N . LEU A 1 74 ? -4.461 23.391 5.332 1 97.56 74 LEU A N 1
ATOM 582 C CA . LEU A 1 74 ? -3.031 23.234 5.582 1 97.56 74 LEU A CA 1
ATOM 583 C C . LEU A 1 74 ? -2.646 23.812 6.938 1 97.56 74 LEU A C 1
ATOM 585 O O . LEU A 1 74 ? -2.932 24.984 7.215 1 97.56 74 LEU A O 1
ATOM 589 N N . GLU A 1 75 ? -2.027 22.984 7.711 1 97.62 75 GLU A N 1
ATOM 590 C CA . GLU A 1 75 ? -1.663 23.422 9.055 1 97.62 75 GLU A CA 1
ATOM 591 C C . GLU A 1 75 ? -0.318 22.828 9.477 1 97.62 75 GLU A C 1
ATOM 593 O O . GLU A 1 75 ? -0.036 21.656 9.203 1 97.62 75 GLU A O 1
ATOM 598 N N . GLU A 1 76 ? 0.467 23.688 10.156 1 97.88 76 GLU A N 1
ATOM 599 C CA . GLU A 1 76 ? 1.654 23.141 10.805 1 97.88 76 GLU A CA 1
ATOM 600 C C . GLU A 1 76 ? 1.29 22.422 12.102 1 97.88 76 GLU A C 1
ATOM 602 O O . GLU A 1 76 ? 0.467 22.922 12.883 1 97.88 76 GLU A O 1
ATOM 607 N N . CYS A 1 77 ? 1.83 21.328 12.336 1 98.12 77 CYS A N 1
ATOM 608 C CA . CYS A 1 77 ? 1.607 20.547 13.547 1 98.12 77 CYS A CA 1
ATOM 609 C C . CYS A 1 77 ? 2.918 20.297 14.281 1 98.12 77 CYS A C 1
ATOM 611 O O . CYS A 1 77 ? 3.742 19.5 13.828 1 98.12 77 CYS A O 1
ATOM 613 N N . PRO A 1 78 ? 3.137 20.859 15.445 1 96.5 78 PRO A N 1
ATOM 614 C CA . PRO A 1 78 ? 4.402 20.734 16.172 1 96.5 78 PRO A CA 1
ATOM 615 C C . PRO A 1 78 ? 4.672 19.297 16.641 1 96.5 78 PRO A C 1
ATOM 617 O O . PRO A 1 78 ? 5.816 18.953 16.953 1 96.5 78 PRO A O 1
ATOM 620 N N . LEU A 1 79 ? 3.699 18.5 16.641 1 97.5 79 LEU A N 1
ATOM 621 C CA . LEU A 1 79 ? 3.857 17.141 17.141 1 97.5 79 LEU A CA 1
ATOM 622 C C . LEU A 1 79 ? 4.453 16.234 16.078 1 97.5 79 LEU A C 1
ATOM 624 O O . LEU A 1 79 ? 4.789 15.078 16.344 1 97.5 79 LEU A O 1
ATOM 628 N N . LEU A 1 80 ? 4.656 16.719 14.844 1 97.56 80 LEU A N 1
ATOM 629 C CA . LEU A 1 80 ? 5.156 15.922 13.734 1 97.56 80 LEU A CA 1
ATOM 630 C C . LEU A 1 80 ? 6.672 16.047 13.609 1 97.56 80 LEU A C 1
ATOM 632 O O . LEU A 1 80 ? 7.254 15.633 12.602 1 97.56 80 LEU A O 1
ATOM 636 N N . GLY A 1 81 ? 7.305 16.594 14.609 1 93.06 81 GLY A N 1
ATOM 637 C CA . GLY A 1 81 ? 8.75 16.703 14.578 1 93.06 81 GLY A CA 1
ATOM 638 C C . GLY A 1 81 ? 9.453 15.359 14.578 1 93.06 81 GLY A C 1
ATOM 639 O O . GLY A 1 81 ? 9.039 14.438 15.289 1 93.06 81 GLY A O 1
ATOM 640 N N . GLU A 1 82 ? 10.547 15.242 13.805 1 87.31 82 GLU A N 1
ATOM 641 C CA . GLU A 1 82 ? 11.234 13.977 13.602 1 87.31 82 GLU A CA 1
ATOM 642 C C . GLU A 1 82 ? 11.75 13.406 14.93 1 87.31 82 GLU A C 1
ATOM 644 O O . GLU A 1 82 ? 11.82 12.195 15.102 1 87.31 82 GLU A O 1
ATOM 649 N N . ASP A 1 83 ? 12.023 14.242 15.891 1 89.12 83 ASP A N 1
ATOM 650 C CA . ASP A 1 83 ? 12.648 13.844 17.141 1 89.12 83 ASP A CA 1
ATOM 651 C C . ASP A 1 83 ? 11.609 13.695 18.25 1 89.12 83 ASP A C 1
ATOM 653 O O . ASP A 1 83 ? 11.953 13.391 19.406 1 89.12 83 ASP A O 1
ATOM 657 N N . HIS A 1 84 ? 10.438 13.789 17.922 1 91.31 84 HIS A N 1
ATOM 658 C CA . HIS A 1 84 ? 9.383 13.734 18.938 1 91.31 84 HIS A CA 1
ATOM 659 C C . HIS A 1 84 ? 8.898 12.305 19.141 1 91.31 84 HIS A C 1
ATOM 661 O O . HIS A 1 84 ? 9.047 11.453 18.266 1 91.31 84 HIS A O 1
ATOM 667 N N . SER A 1 85 ? 8.375 12.117 20.391 1 95.56 85 SER A N 1
ATOM 668 C CA . SER A 1 85 ? 7.609 10.898 20.641 1 95.56 85 SER A CA 1
ATOM 669 C C . SER A 1 85 ? 6.32 10.883 19.828 1 95.56 85 SER A C 1
ATOM 671 O O . SER A 1 85 ? 5.68 11.922 19.641 1 95.56 85 SER A O 1
ATOM 673 N N . ILE A 1 86 ? 5.91 9.688 19.406 1 97.62 86 ILE A N 1
ATOM 674 C CA . ILE A 1 86 ? 4.695 9.57 18.609 1 97.62 86 ILE A CA 1
ATOM 675 C C . ILE A 1 86 ? 3.475 9.539 19.516 1 97.62 86 ILE A C 1
ATOM 677 O O . ILE A 1 86 ? 2.344 9.734 19.078 1 97.62 86 ILE A O 1
ATOM 681 N N . ALA A 1 87 ? 3.68 9.289 20.797 1 97.25 87 ALA A N 1
ATOM 682 C CA . ALA A 1 87 ? 2.594 8.992 21.734 1 97.25 87 ALA A CA 1
ATOM 683 C C . ALA A 1 87 ? 1.608 10.156 21.812 1 97.25 87 ALA A C 1
ATOM 685 O O . ALA A 1 87 ? 0.395 9.961 21.719 1 97.25 87 ALA A O 1
ATOM 686 N N . PRO A 1 88 ? 2.088 11.414 21.969 1 98 88 PRO A N 1
ATOM 687 C CA . PRO A 1 88 ? 1.129 12.523 22.062 1 98 88 PRO A CA 1
ATOM 688 C C . PRO A 1 88 ? 0.27 12.656 20.797 1 98 88 PRO A C 1
ATOM 690 O O . PRO A 1 88 ? -0.915 12.984 20.891 1 98 88 PRO A O 1
ATOM 693 N N . LEU A 1 89 ? 0.839 12.5 19.641 1 98.25 89 LEU A N 1
ATOM 694 C CA . LEU A 1 89 ? 0.074 12.586 18.406 1 98.25 89 LEU A CA 1
ATOM 695 C C . LEU A 1 89 ? -0.945 11.453 18.312 1 98.25 89 LEU A C 1
ATOM 697 O O . LEU A 1 89 ? -2.074 11.664 17.859 1 98.25 89 LEU A O 1
ATOM 701 N N . ILE A 1 90 ? -0.604 10.227 18.656 1 97.88 90 ILE A N 1
ATOM 702 C CA . ILE A 1 90 ? -1.522 9.094 18.672 1 97.88 90 ILE A CA 1
ATOM 703 C C . ILE A 1 90 ? -2.73 9.422 19.547 1 97.88 90 ILE A C 1
ATOM 705 O O . ILE A 1 90 ? -3.871 9.141 19.172 1 97.88 90 ILE A O 1
ATOM 709 N N . ASP A 1 91 ? -2.453 10.023 20.75 1 97.5 91 ASP A N 1
ATOM 710 C CA . ASP A 1 91 ? -3.541 10.43 21.641 1 97.5 91 ASP A CA 1
ATOM 711 C C . ASP A 1 91 ? -4.473 11.422 20.953 1 97.5 91 ASP A C 1
ATOM 713 O O . ASP A 1 91 ? -5.695 11.312 21.062 1 97.5 91 ASP A O 1
ATOM 717 N N . LEU A 1 92 ? -3.922 12.359 20.219 1 97.56 92 LEU A N 1
ATOM 718 C CA . LEU A 1 92 ? -4.711 13.375 19.531 1 97.56 92 LEU A CA 1
ATOM 719 C C . LEU A 1 92 ? -5.527 12.758 18.406 1 97.56 92 LEU A C 1
ATOM 721 O O . LEU A 1 92 ? -6.684 13.125 18.203 1 97.56 92 LEU A O 1
ATOM 725 N N . ILE A 1 93 ? -4.973 11.812 17.625 1 97.62 93 ILE A N 1
ATOM 726 C CA . ILE A 1 93 ? -5.621 11.156 16.5 1 97.62 93 ILE A CA 1
ATOM 727 C C . ILE A 1 93 ? -6.91 10.484 16.969 1 97.62 93 ILE A C 1
ATOM 729 O O . ILE A 1 93 ? -7.902 10.461 16.234 1 97.62 93 ILE A O 1
ATOM 733 N N . GLN A 1 94 ? -6.895 9.977 18.203 1 94.69 94 GLN A N 1
ATOM 734 C CA . GLN A 1 94 ? -8.062 9.281 18.734 1 94.69 94 GLN A CA 1
ATOM 735 C C . GLN A 1 94 ? -9.266 10.211 18.828 1 94.69 94 GLN A C 1
ATOM 737 O O . GLN A 1 94 ? -10.406 9.758 18.906 1 94.69 94 GLN A O 1
ATOM 742 N N . GLU A 1 95 ? -9 11.508 18.812 1 95.38 95 GLU A N 1
ATOM 743 C CA . GLU A 1 95 ? -10.07 12.492 18.953 1 95.38 95 GLU A CA 1
ATOM 744 C C . GLU A 1 95 ? -10.547 13.008 17.609 1 95.38 95 GLU A C 1
ATOM 746 O O . GLU A 1 95 ? -11.5 13.781 17.531 1 95.38 95 GLU A O 1
ATOM 751 N N . TRP A 1 96 ? -9.883 12.656 16.562 1 95.19 96 TRP A N 1
ATOM 752 C CA . TRP A 1 96 ? -10.203 13.156 15.234 1 95.19 96 TRP A CA 1
ATOM 753 C C . TRP A 1 96 ? -11.344 12.359 14.609 1 95.19 96 TRP A C 1
ATOM 755 O O . TRP A 1 96 ? -11.516 11.18 14.906 1 95.19 96 TRP A O 1
ATOM 765 N N . HIS A 1 97 ? -12.094 13.039 13.75 1 94.5 97 HIS A N 1
ATOM 766 C CA . HIS A 1 97 ? -13.234 12.391 13.117 1 94.5 97 HIS A CA 1
ATOM 767 C C . HIS A 1 97 ? -13.242 12.625 11.609 1 94.5 97 HIS A C 1
ATOM 769 O O . HIS A 1 97 ? -14.031 12.023 10.883 1 94.5 97 HIS A O 1
ATOM 775 N N . ASP A 1 98 ? -12.375 13.516 11.141 1 95.75 98 ASP A N 1
ATOM 776 C CA . ASP A 1 98 ? -12.305 13.844 9.727 1 95.75 98 ASP A CA 1
ATOM 777 C C . ASP A 1 98 ? -11.086 13.195 9.07 1 95.75 98 ASP A C 1
ATOM 779 O O . ASP A 1 98 ? -10.039 13.055 9.703 1 95.75 98 ASP A O 1
ATOM 783 N N . ASP A 1 99 ? -11.203 12.859 7.754 1 97.69 99 ASP A N 1
ATOM 784 C CA . ASP A 1 99 ? -10.039 12.406 7 1 97.69 99 ASP A CA 1
ATOM 785 C C . ASP A 1 99 ? -8.898 13.414 7.082 1 97.69 99 ASP A C 1
ATOM 787 O O . ASP A 1 99 ? -9.109 14.609 6.848 1 97.69 99 ASP A O 1
ATOM 791 N N . THR A 1 100 ? -7.746 12.953 7.461 1 98.31 100 THR A N 1
ATOM 792 C CA . THR A 1 100 ? -6.609 13.828 7.734 1 98.31 100 THR A CA 1
ATOM 793 C C . THR A 1 100 ? -5.332 13.273 7.109 1 98.31 100 THR A C 1
ATOM 795 O O . THR A 1 100 ? -5.117 12.055 7.105 1 98.31 100 THR A O 1
ATOM 798 N N . MET A 1 101 ? -4.531 14.133 6.52 1 98.88 101 MET A N 1
ATOM 799 C CA . MET A 1 101 ? -3.221 13.773 5.98 1 98.88 101 MET A CA 1
ATOM 800 C C . MET A 1 101 ? -2.102 14.383 6.82 1 98.88 101 MET A C 1
ATOM 802 O O . MET A 1 101 ? -2.154 15.562 7.172 1 98.88 101 MET A O 1
ATOM 806 N N . LEU A 1 102 ? -1.209 13.555 7.191 1 98.88 102 LEU A N 1
ATOM 807 C CA . LEU A 1 102 ? -0.019 13.961 7.93 1 98.88 102 LEU A CA 1
ATOM 808 C C . LEU A 1 102 ? 1.227 13.859 7.055 1 98.88 102 LEU A C 1
ATOM 810 O O . LEU A 1 102 ? 1.482 12.812 6.449 1 98.88 102 LEU A O 1
ATOM 814 N N . VAL A 1 103 ? 2.004 14.922 6.965 1 98.88 103 VAL A N 1
ATOM 815 C CA . VAL A 1 103 ? 3.232 14.938 6.18 1 98.88 103 VAL A CA 1
ATOM 816 C C . VAL A 1 103 ? 4.434 15.164 7.098 1 98.88 103 VAL A C 1
ATOM 818 O O . VAL A 1 103 ? 4.523 16.188 7.773 1 98.88 103 VAL A O 1
ATOM 821 N N . GLY A 1 104 ? 5.285 14.219 7.141 1 98.12 104 GLY A N 1
ATOM 822 C CA . GLY A 1 104 ? 6.395 14.312 8.078 1 98.12 104 GLY A CA 1
ATOM 823 C C . GLY A 1 104 ? 7.641 13.586 7.598 1 98.12 104 GLY A C 1
ATOM 824 O O . GLY A 1 104 ? 7.977 13.633 6.414 1 98.12 104 GLY A O 1
ATOM 825 N N . HIS A 1 105 ? 8.375 12.945 8.57 1 97.06 105 HIS A N 1
ATOM 826 C CA . HIS A 1 105 ? 9.727 12.461 8.328 1 97.06 105 HIS A CA 1
ATOM 827 C C . HIS A 1 105 ? 9.898 11.031 8.836 1 97.06 105 HIS A C 1
ATOM 829 O O . HIS A 1 105 ? 9.039 10.516 9.555 1 97.06 105 HIS A O 1
ATOM 835 N N . MET A 1 106 ? 10.977 10.508 8.359 1 95.44 106 MET A N 1
ATOM 836 C CA . MET A 1 106 ? 11.414 9.25 8.961 1 95.44 106 MET A CA 1
ATOM 837 C C . MET A 1 106 ? 12.398 9.508 10.102 1 95.44 106 MET A C 1
ATOM 839 O O . MET A 1 106 ? 13.133 10.492 10.078 1 95.44 106 MET A O 1
ATOM 843 N N . PRO A 1 107 ? 12.43 8.68 11.133 1 95.88 107 PRO A N 1
ATOM 844 C CA . PRO A 1 107 ? 11.633 7.453 11.266 1 95.88 107 PRO A CA 1
ATOM 845 C C . PRO A 1 107 ? 10.266 7.699 11.898 1 95.88 107 PRO A C 1
ATOM 847 O O . PRO A 1 107 ? 9.531 6.75 12.18 1 95.88 107 PRO A O 1
ATOM 850 N N . PHE A 1 108 ? 9.914 8.914 12.148 1 97.31 108 PHE A N 1
ATOM 851 C CA . PHE A 1 108 ? 8.688 9.258 12.859 1 97.31 108 PHE A CA 1
ATOM 852 C C . PHE A 1 108 ? 7.473 8.625 12.188 1 97.31 108 PHE A C 1
ATOM 854 O O . PHE A 1 108 ? 6.648 7.988 12.852 1 97.31 108 PHE A O 1
ATOM 861 N N . MET A 1 109 ? 7.336 8.734 10.914 1 97.69 109 MET A N 1
ATOM 862 C CA . MET A 1 109 ? 6.168 8.273 10.172 1 97.69 109 MET A CA 1
ATOM 863 C C . MET A 1 109 ? 6.047 6.75 10.234 1 97.69 109 MET A C 1
ATOM 865 O O . MET A 1 109 ? 4.949 6.219 10.414 1 97.69 109 MET A O 1
ATOM 869 N N . SER A 1 110 ? 7.141 6.062 10.023 1 96.75 110 SER A N 1
ATOM 870 C CA . SER A 1 110 ? 7.109 4.605 10.102 1 96.75 110 SER A CA 1
ATOM 871 C C . SER A 1 110 ? 6.68 4.137 11.484 1 96.75 110 SER A C 1
ATOM 873 O O . SER A 1 110 ? 5.875 3.213 11.609 1 96.75 110 SER A O 1
ATOM 875 N N . ARG A 1 111 ? 7.199 4.766 12.492 1 97.12 111 ARG A N 1
ATOM 876 C CA . ARG A 1 111 ? 6.84 4.43 13.867 1 97.12 111 ARG A CA 1
ATOM 877 C C . ARG A 1 111 ? 5.363 4.699 14.133 1 97.12 111 ARG A C 1
ATOM 879 O O . ARG A 1 111 ? 4.691 3.906 14.797 1 97.12 111 ARG A O 1
ATOM 886 N N . LEU A 1 112 ? 4.895 5.82 13.664 1 98.12 112 LEU A N 1
ATOM 887 C CA . LEU A 1 112 ? 3.492 6.184 13.836 1 98.12 112 LEU A CA 1
ATOM 888 C C . LEU A 1 112 ? 2.578 5.133 13.211 1 98.12 112 LEU A C 1
ATOM 890 O O . LEU A 1 112 ? 1.643 4.656 13.859 1 98.12 112 LEU A O 1
ATOM 894 N N . VAL A 1 113 ? 2.852 4.75 11.969 1 98.19 113 VAL A N 1
ATOM 895 C CA . VAL A 1 113 ? 2.035 3.775 11.25 1 98.19 113 VAL A CA 1
ATOM 896 C C . VAL A 1 113 ? 2.059 2.438 11.992 1 98.19 113 VAL A C 1
ATOM 898 O O . VAL A 1 113 ? 1.01 1.827 12.211 1 98.19 113 VAL A O 1
ATOM 901 N N . SER A 1 114 ? 3.238 2.033 12.414 1 96.81 114 SER A N 1
ATOM 902 C CA . SER A 1 114 ? 3.375 0.778 13.141 1 96.81 114 SER A CA 1
ATOM 903 C C . SER A 1 114 ? 2.578 0.808 14.445 1 96.81 114 SER A C 1
ATOM 905 O O . SER A 1 114 ? 1.865 -0.146 14.766 1 96.81 114 SER A O 1
ATOM 907 N N . ALA A 1 115 ? 2.74 1.87 15.164 1 97 115 ALA A N 1
ATOM 908 C CA . ALA A 1 115 ? 2.057 1.991 16.453 1 97 115 ALA A CA 1
ATOM 909 C C . ALA A 1 115 ? 0.541 1.963 16.266 1 97 115 ALA A C 1
ATOM 911 O O . ALA A 1 115 ? -0.171 1.325 17.047 1 97 115 ALA A O 1
ATOM 912 N N . LEU A 1 116 ? 0.029 2.617 15.305 1 97.12 116 LEU A N 1
ATOM 913 C CA . LEU A 1 116 ? -1.409 2.68 15.07 1 97.12 116 LEU A CA 1
ATOM 914 C C . LEU A 1 116 ? -1.951 1.318 14.648 1 97.12 116 LEU A C 1
ATOM 916 O O . LEU A 1 116 ? -3.01 0.894 15.117 1 97.12 116 LEU A O 1
ATOM 920 N N . VAL A 1 117 ? -1.254 0.604 13.812 1 96.56 117 VAL A N 1
ATOM 921 C CA . VAL A 1 117 ? -1.757 -0.633 13.219 1 96.56 117 VAL A CA 1
ATOM 922 C C . VAL A 1 117 ? -1.503 -1.799 14.172 1 96.56 117 VAL A C 1
ATOM 924 O O . VAL A 1 117 ? -2.361 -2.668 14.344 1 96.56 117 VAL A O 1
ATOM 927 N N . LEU A 1 118 ? -0.323 -1.812 14.867 1 94.38 118 LEU A N 1
ATOM 928 C CA . LEU A 1 118 ? 0.095 -2.977 15.641 1 94.38 118 LEU A CA 1
ATOM 929 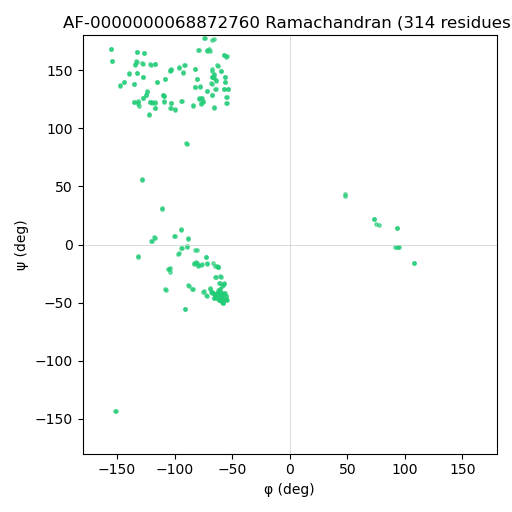C C . LEU A 1 118 ? -0.111 -2.738 17.125 1 94.38 118 LEU A C 1
ATOM 931 O O . LEU A 1 118 ? -0.069 -3.682 17.922 1 94.38 118 LEU A O 1
ATOM 935 N N . GLY A 1 119 ? -0.211 -1.55 17.547 1 92.94 119 GLY A N 1
ATOM 936 C CA . GLY A 1 119 ? -0.303 -1.215 18.969 1 92.94 119 GLY A CA 1
ATOM 937 C C . GLY A 1 119 ? 1.04 -0.894 19.594 1 92.94 119 GLY A C 1
ATOM 938 O O . GLY A 1 119 ? 1.117 -0.578 20.781 1 92.94 119 GLY A O 1
ATOM 939 N N . ASP A 1 120 ? 2.133 -1.028 18.719 1 91.88 120 ASP A N 1
ATOM 940 C CA . ASP A 1 120 ? 3.461 -0.612 19.156 1 91.88 120 ASP A CA 1
ATOM 941 C C . ASP A 1 120 ? 4.348 -0.255 17.969 1 91.88 120 ASP A C 1
ATOM 943 O O . ASP A 1 120 ? 3.973 -0.49 16.812 1 91.88 120 ASP A O 1
ATOM 947 N N . ASP A 1 121 ? 5.484 0.375 18.344 1 92.25 121 ASP A N 1
ATOM 948 C CA . ASP A 1 121 ? 6.352 0.845 17.266 1 92.25 121 ASP A CA 1
ATOM 949 C C . ASP A 1 121 ? 7.652 0.046 17.219 1 92.25 121 ASP A C 1
ATOM 951 O O . ASP A 1 121 ? 8.703 0.576 16.844 1 92.25 121 ASP A O 1
ATOM 955 N N . SER A 1 122 ? 7.57 -1.202 17.625 1 85.25 122 SER A N 1
ATOM 956 C CA . SER A 1 122 ? 8.773 -2.023 17.75 1 85.25 122 SER A CA 1
ATOM 957 C C . SER A 1 122 ? 9.195 -2.586 16.391 1 85.25 122 SER A C 1
ATOM 959 O O . SER A 1 122 ? 10.312 -3.068 16.234 1 85.25 122 SER A O 1
ATOM 961 N N . HIS A 1 123 ? 8.297 -2.543 15.391 1 85.5 123 HIS A N 1
ATOM 962 C CA . HIS A 1 123 ? 8.539 -3.152 14.094 1 85.5 123 HIS A CA 1
ATOM 963 C C . HIS A 1 123 ? 8.195 -2.188 12.961 1 85.5 123 HIS A C 1
ATOM 965 O O . HIS A 1 123 ? 7.074 -1.688 12.883 1 85.5 123 HIS A O 1
ATOM 971 N N . ASP A 1 124 ? 9.219 -1.933 12.102 1 91 124 ASP A N 1
ATOM 972 C CA . ASP A 1 124 ? 8.898 -1.228 10.867 1 91 124 ASP A CA 1
ATOM 973 C C . ASP A 1 124 ? 8.211 -2.154 9.867 1 91 124 ASP A C 1
ATOM 975 O O . ASP A 1 124 ? 8.766 -3.184 9.477 1 91 124 ASP A O 1
ATOM 979 N N . MET A 1 125 ? 7.086 -1.732 9.477 1 94.38 125 MET A N 1
ATOM 980 C CA . MET A 1 125 ? 6.328 -2.652 8.625 1 94.38 125 MET A CA 1
ATOM 981 C C . MET A 1 125 ? 6.34 -2.191 7.176 1 94.38 125 MET A C 1
ATOM 983 O O . MET A 1 125 ? 6.086 -2.984 6.266 1 94.38 125 MET A O 1
ATOM 987 N N . VAL A 1 126 ? 6.609 -0.9 6.988 1 97.44 126 VAL A N 1
ATOM 988 C CA . VAL A 1 126 ? 6.484 -0.327 5.652 1 97.44 126 VAL A CA 1
ATOM 989 C C . VAL A 1 126 ? 7.801 0.322 5.238 1 97.44 126 VAL A C 1
ATOM 991 O O . VAL A 1 126 ? 8.445 1.006 6.043 1 97.44 126 VAL A O 1
ATOM 994 N N . ARG A 1 127 ? 8.281 0.027 4.031 1 96 127 ARG A N 1
ATOM 995 C CA . ARG A 1 127 ? 9.328 0.829 3.41 1 96 127 ARG A CA 1
ATOM 996 C C . ARG A 1 127 ? 8.82 2.225 3.066 1 96 127 ARG A C 1
ATOM 998 O O . ARG A 1 127 ? 7.781 2.369 2.416 1 96 127 ARG A O 1
ATOM 1005 N N . PHE A 1 128 ? 9.562 3.25 3.49 1 96.69 128 PHE A N 1
ATOM 1006 C CA . PHE A 1 128 ? 9.023 4.605 3.451 1 96.69 128 PHE A CA 1
ATOM 1007 C C . PHE A 1 128 ? 9.984 5.551 2.744 1 96.69 128 PHE A C 1
ATOM 1009 O O . PHE A 1 128 ? 10.445 6.535 3.332 1 96.69 128 PHE A O 1
ATOM 1016 N N . PRO A 1 129 ? 10.398 5.25 1.473 1 96.94 129 PRO A N 1
ATOM 1017 C CA . PRO A 1 129 ? 11.188 6.25 0.748 1 96.94 129 PRO A CA 1
ATOM 1018 C C . PRO A 1 129 ? 10.469 7.59 0.622 1 96.94 129 PRO A C 1
ATOM 1020 O O . PRO A 1 129 ? 9.266 7.676 0.879 1 96.94 129 PRO A O 1
ATOM 1023 N N . PRO A 1 130 ? 11.18 8.672 0.3 1 98.31 130 PRO A N 1
ATOM 1024 C CA . PRO A 1 130 ? 10.547 9.984 0.176 1 98.31 130 PRO A CA 1
ATOM 1025 C C . PRO A 1 130 ? 9.359 9.984 -0.784 1 98.31 130 PRO A C 1
ATOM 1027 O O . PRO A 1 130 ? 9.438 9.391 -1.863 1 98.31 130 PRO A O 1
ATOM 1030 N N . GLY A 1 131 ? 8.289 10.578 -0.389 1 98.56 131 GLY A N 1
ATOM 1031 C CA . GLY A 1 131 ? 7.09 10.688 -1.207 1 98.56 131 GLY A CA 1
ATOM 1032 C C . GLY A 1 131 ? 6.105 9.555 -0.986 1 98.56 131 GLY A C 1
ATOM 1033 O O . GLY A 1 131 ? 5.016 9.547 -1.56 1 98.56 131 GLY A O 1
ATOM 1034 N N . THR A 1 132 ? 6.387 8.586 -0.164 1 98.75 132 THR A N 1
ATOM 1035 C CA . THR A 1 132 ? 5.492 7.465 0.106 1 98.75 132 THR A CA 1
ATOM 1036 C C . THR A 1 132 ? 4.246 7.934 0.853 1 98.75 132 THR A C 1
ATOM 1038 O O . THR A 1 132 ? 4.34 8.742 1.775 1 98.75 132 THR A O 1
ATOM 1041 N N . ILE A 1 133 ? 3.084 7.426 0.475 1 98.88 133 ILE A N 1
ATOM 1042 C CA . ILE A 1 133 ? 1.811 7.723 1.118 1 98.88 133 ILE A CA 1
ATOM 1043 C C . ILE A 1 133 ? 1.178 6.434 1.636 1 98.88 133 ILE A C 1
ATOM 1045 O O . ILE A 1 133 ? 0.973 5.488 0.873 1 98.88 133 ILE A O 1
ATOM 1049 N N . VAL A 1 134 ? 0.902 6.367 2.906 1 98.88 134 VAL A N 1
ATOM 1050 C CA . VAL A 1 134 ? 0.216 5.242 3.537 1 98.88 134 VAL A CA 1
ATOM 1051 C C . VAL A 1 134 ? -1.193 5.664 3.949 1 98.88 134 VAL A C 1
ATOM 1053 O O . VAL A 1 134 ? -1.367 6.637 4.684 1 98.88 134 VAL A O 1
ATOM 1056 N N . CYS A 1 135 ? -2.186 4.988 3.486 1 98.81 135 CYS A N 1
ATOM 1057 C CA . CYS A 1 135 ? -3.568 5.227 3.887 1 98.81 135 CYS A CA 1
ATOM 1058 C C . CYS A 1 135 ? -4.016 4.211 4.934 1 98.81 135 CYS A C 1
ATOM 1060 O O . CYS A 1 135 ? -4 3.006 4.68 1 98.81 135 CYS A O 1
ATOM 1062 N N . LEU A 1 136 ? -4.305 4.688 6.055 1 98.56 136 LEU A N 1
ATOM 1063 C CA . LEU A 1 136 ? -4.891 3.891 7.125 1 98.56 136 LEU A CA 1
ATOM 1064 C C . LEU A 1 136 ? -6.383 4.172 7.258 1 98.56 136 LEU A C 1
ATOM 1066 O O . LEU A 1 136 ? -6.84 5.285 6.973 1 98.56 136 LEU A O 1
ATOM 1070 N N . GLU A 1 137 ? -7.09 3.197 7.691 1 96.94 137 GLU A N 1
ATOM 1071 C CA . GLU A 1 137 ? -8.516 3.35 7.953 1 96.94 137 GLU A CA 1
ATOM 1072 C C . GLU A 1 137 ? -8.922 2.625 9.234 1 96.94 137 GLU A C 1
ATOM 1074 O O . GLU A 1 137 ? -8.305 1.626 9.609 1 96.94 137 GLU A O 1
ATOM 1079 N N . GLN A 1 138 ? -9.852 3.164 9.875 1 92.25 138 GLN A N 1
ATOM 1080 C CA . GLN A 1 138 ? -10.398 2.459 11.031 1 92.25 138 GLN A CA 1
ATOM 1081 C C . GLN A 1 138 ? -11.328 1.331 10.594 1 92.25 138 GLN A C 1
ATOM 1083 O O . GLN A 1 138 ? -12.211 1.534 9.758 1 92.25 138 GLN A O 1
ATOM 1088 N N . PHE A 1 139 ? -11 0.147 11.117 1 86.25 139 PHE A N 1
ATOM 1089 C CA . PHE A 1 139 ? -11.805 -1.05 10.883 1 86.25 139 PHE A CA 1
ATOM 1090 C C . PHE A 1 139 ? -12.008 -1.826 12.18 1 86.25 139 PHE A C 1
ATOM 1092 O O . PHE A 1 139 ? -11.047 -2.277 12.797 1 86.25 139 PHE A O 1
ATOM 1099 N N . GLU A 1 140 ? -13.312 -2.059 12.586 1 83.12 140 GLU A N 1
ATOM 1100 C CA . GLU A 1 140 ? -13.656 -2.744 13.828 1 83.12 140 GLU A CA 1
ATOM 1101 C C . GLU A 1 140 ? -12.875 -2.176 15.016 1 83.12 140 GLU A C 1
ATOM 1103 O O . GLU A 1 140 ? -12.273 -2.924 15.781 1 83.12 140 GLU A O 1
ATOM 1108 N N . ASN A 1 141 ? -12.711 -0.863 15.188 1 83.81 141 ASN A N 1
ATOM 1109 C CA . ASN A 1 141 ? -12.125 -0.097 16.281 1 83.81 141 ASN A CA 1
ATOM 1110 C C . ASN A 1 141 ? -10.602 -0.189 16.281 1 83.81 141 ASN A C 1
ATOM 1112 O O . ASN A 1 141 ? -9.969 -0.111 17.344 1 83.81 141 ASN A O 1
ATOM 1116 N N . ARG A 1 142 ? -10.039 -0.582 15.211 1 91.69 142 ARG A N 1
ATOM 1117 C CA . ARG A 1 142 ? -8.594 -0.568 15.07 1 91.69 142 ARG A CA 1
ATOM 1118 C C . ARG A 1 142 ? -8.18 0.037 13.734 1 91.69 142 ARG A C 1
ATOM 1120 O O . ARG A 1 142 ? -8.977 0.08 12.789 1 91.69 142 ARG A O 1
ATOM 1127 N N . TRP A 1 143 ? -6.992 0.499 13.688 1 96.5 143 TRP A N 1
ATOM 1128 C CA . TRP A 1 143 ? -6.434 0.986 12.43 1 96.5 143 TRP A CA 1
ATOM 1129 C C . TRP A 1 143 ? -5.902 -0.168 11.586 1 96.5 143 TRP A C 1
ATOM 1131 O O . TRP A 1 143 ? -5.242 -1.072 12.109 1 96.5 143 TRP A O 1
ATOM 1141 N N . ILE A 1 144 ? -6.195 -0.134 10.352 1 96.88 144 ILE A N 1
ATOM 1142 C CA . ILE A 1 144 ? -5.703 -1.124 9.398 1 96.88 144 ILE A CA 1
ATOM 1143 C C . ILE A 1 144 ? -5.156 -0.421 8.164 1 96.88 144 ILE A C 1
ATOM 1145 O O . ILE A 1 144 ? -5.621 0.66 7.797 1 96.88 144 ILE A O 1
ATOM 1149 N N . LEU A 1 145 ? -4.168 -0.996 7.57 1 98.12 145 LEU A N 1
ATOM 1150 C CA . LEU A 1 145 ? -3.557 -0.443 6.363 1 98.12 145 LEU A CA 1
ATOM 1151 C C . LEU A 1 145 ? -4.422 -0.721 5.141 1 98.12 145 LEU A C 1
ATOM 1153 O O . LEU A 1 145 ? -4.742 -1.876 4.852 1 98.12 145 LEU A O 1
ATOM 1157 N N . ASN A 1 146 ? -4.836 0.348 4.461 1 97.75 146 ASN A N 1
ATOM 1158 C CA . ASN A 1 146 ? -5.688 0.225 3.281 1 97.75 146 ASN A CA 1
ATOM 1159 C C . ASN A 1 146 ? -4.863 0.116 2.002 1 97.75 146 ASN A C 1
ATOM 1161 O O . ASN A 1 146 ? -5.035 -0.824 1.224 1 97.75 146 ASN A O 1
ATOM 1165 N N . TRP A 1 147 ? -4.012 1.072 1.8 1 98.5 147 TRP A N 1
ATOM 1166 C CA . TRP A 1 147 ? -3.105 1.028 0.658 1 98.5 147 TRP A CA 1
ATOM 1167 C C . TRP A 1 147 ? -1.847 1.844 0.931 1 98.5 147 TRP A C 1
ATOM 1169 O O . TRP A 1 147 ? -1.812 2.652 1.862 1 98.5 147 TRP A O 1
ATOM 1179 N N . VAL A 1 148 ? -0.834 1.561 0.261 1 98.81 148 VAL A N 1
ATOM 1180 C CA . VAL A 1 148 ? 0.447 2.26 0.262 1 98.81 148 VAL A CA 1
ATOM 1181 C C . VAL A 1 148 ? 0.839 2.621 -1.169 1 98.81 148 VAL A C 1
ATOM 1183 O O . VAL A 1 148 ? 0.901 1.751 -2.041 1 98.81 148 VAL A O 1
ATOM 1186 N N . LEU A 1 149 ? 1.115 3.848 -1.414 1 98.25 149 LEU A N 1
ATOM 1187 C CA . LEU A 1 149 ? 1.487 4.332 -2.738 1 98.25 149 LEU A CA 1
ATOM 1188 C C . LEU A 1 149 ? 2.904 4.895 -2.734 1 98.25 149 LEU A C 1
ATOM 1190 O O . LEU A 1 149 ? 3.209 5.816 -1.977 1 98.25 149 LEU A O 1
ATOM 1194 N N . ARG A 1 150 ? 3.711 4.348 -3.547 1 97 150 ARG A N 1
ATOM 1195 C CA . ARG A 1 150 ? 5.055 4.863 -3.771 1 97 150 ARG A CA 1
ATOM 1196 C C . ARG A 1 150 ? 5.098 5.766 -5 1 97 150 ARG A C 1
ATOM 1198 O O . ARG A 1 150 ? 4.352 5.551 -5.961 1 97 150 ARG A O 1
ATOM 1205 N N . PRO A 1 151 ? 6.031 6.699 -4.98 1 95.5 151 PRO A N 1
ATOM 1206 C CA . PRO A 1 151 ? 6.094 7.633 -6.109 1 95.5 151 PRO A CA 1
ATOM 1207 C C . PRO A 1 151 ? 6.355 6.93 -7.441 1 95.5 151 PRO A C 1
ATOM 1209 O O . PRO A 1 151 ? 5.84 7.352 -8.477 1 95.5 151 PRO A O 1
ATOM 1212 N N . ASP A 1 152 ? 7.113 5.855 -7.438 1 93.94 152 ASP A N 1
ATOM 1213 C CA . ASP A 1 152 ? 7.5 5.203 -8.688 1 93.94 152 ASP A CA 1
ATOM 1214 C C . ASP A 1 152 ? 6.316 4.473 -9.312 1 93.94 152 ASP A C 1
ATOM 1216 O O . ASP A 1 152 ? 6.371 4.082 -10.484 1 93.94 152 ASP A O 1
ATOM 1220 N N . LEU A 1 153 ? 5.195 4.309 -8.609 1 94.69 153 LEU A N 1
ATOM 1221 C CA . LEU A 1 153 ? 4.016 3.633 -9.133 1 94.69 153 LEU A CA 1
ATOM 1222 C C . LEU A 1 153 ? 3.039 4.637 -9.734 1 94.69 153 LEU A C 1
ATOM 1224 O O . LEU A 1 153 ? 2.008 4.246 -10.289 1 94.69 153 LEU A O 1
ATOM 1228 N N . VAL A 1 154 ? 3.33 5.852 -9.648 1 94.94 154 VAL A N 1
ATOM 1229 C CA . VAL A 1 154 ? 2.441 6.891 -10.156 1 94.94 154 VAL A CA 1
ATOM 1230 C C . VAL A 1 154 ? 2.836 7.258 -11.586 1 94.94 154 VAL A C 1
ATOM 1232 O O . VAL A 1 154 ? 3.998 7.574 -11.852 1 94.94 154 VAL A O 1
ATOM 1235 N N . PRO A 1 155 ? 1.881 7.137 -12.508 1 88.19 155 PRO A N 1
ATOM 1236 C CA . PRO A 1 155 ? 2.174 7.457 -13.906 1 88.19 155 PRO A CA 1
ATOM 1237 C C . PRO A 1 155 ? 2.631 8.898 -14.102 1 88.19 155 PRO A C 1
ATOM 1239 O O . PRO A 1 155 ? 2.215 9.789 -13.352 1 88.19 155 PRO A O 1
ATOM 1242 N N . ASP A 1 156 ? 3.457 9.031 -15.086 1 79.88 156 ASP A N 1
ATOM 1243 C CA . ASP A 1 156 ? 3.834 10.391 -15.477 1 79.88 156 ASP A CA 1
ATOM 1244 C C . ASP A 1 156 ? 2.648 11.133 -16.078 1 79.88 156 ASP A C 1
ATOM 1246 O O . ASP A 1 156 ? 1.693 10.516 -16.547 1 79.88 156 ASP A O 1
ATOM 1250 N N . GLN A 1 157 ? 2.781 12.469 -15.836 1 66.31 157 GLN A N 1
ATOM 1251 C CA . GLN A 1 157 ? 1.751 13.273 -16.484 1 66.31 157 GLN A CA 1
ATOM 1252 C C . GLN A 1 157 ? 1.719 13.008 -17.984 1 66.31 157 GLN A C 1
ATOM 1254 O O . GLN A 1 157 ? 2.766 12.961 -18.641 1 66.31 157 GLN A O 1
ATOM 1259 N N . GLY A 1 158 ? 0.587 12.57 -18.578 1 58.81 158 GLY A N 1
ATOM 1260 C CA . GLY A 1 158 ? 0.47 12.289 -20 1 58.81 158 GLY A CA 1
ATOM 1261 C C . GLY A 1 158 ? 0.387 10.805 -20.312 1 58.81 158 GLY A C 1
ATOM 1262 O O . GLY A 1 158 ? 0.187 10.422 -21.453 1 58.81 158 GLY A O 1
ATOM 1263 N N . ASP A 1 159 ? 0.744 10 -19.375 1 57.84 159 ASP A N 1
ATOM 1264 C CA . ASP A 1 159 ? 0.611 8.562 -19.578 1 57.84 159 ASP A CA 1
ATOM 1265 C C . ASP A 1 159 ? -0.844 8.125 -19.438 1 57.84 159 ASP A C 1
ATOM 1267 O O . ASP A 1 159 ? -1.584 8.648 -18.609 1 57.84 159 ASP A O 1
ATOM 1271 N N . MET B 1 1 ? 19.312 -6.941 -6.691 1 65.31 1 MET B N 1
ATOM 1272 C CA . MET B 1 1 ? 18.094 -6.391 -6.09 1 65.31 1 MET B CA 1
ATOM 1273 C C . MET B 1 1 ? 17.375 -7.441 -5.246 1 65.31 1 MET B C 1
ATOM 1275 O O . MET B 1 1 ? 17.5 -8.641 -5.508 1 65.31 1 MET B O 1
ATOM 1279 N N . SER B 1 2 ? 16.844 -7.09 -4.039 1 86.5 2 SER B N 1
ATOM 1280 C CA . SER B 1 2 ? 16.219 -8.062 -3.146 1 86.5 2 SER B CA 1
ATOM 1281 C C . SER B 1 2 ? 14.922 -8.609 -3.742 1 86.5 2 SER B C 1
ATOM 1283 O O . SER B 1 2 ? 14.258 -7.934 -4.523 1 86.5 2 SER B O 1
ATOM 1285 N N . MET B 1 3 ? 14.617 -9.867 -3.539 1 94.12 3 MET B N 1
ATOM 1286 C CA . MET B 1 3 ? 13.43 -10.547 -4.051 1 94.12 3 MET B CA 1
ATOM 1287 C C . MET B 1 3 ? 12.164 -9.82 -3.613 1 94.12 3 MET B C 1
ATOM 1289 O O . MET B 1 3 ? 12.07 -9.359 -2.475 1 94.12 3 MET B O 1
ATOM 1293 N N . LYS B 1 4 ? 11.266 -9.773 -4.559 1 97.75 4 LYS B N 1
ATOM 1294 C CA . LYS B 1 4 ? 9.938 -9.281 -4.23 1 97.75 4 LYS B CA 1
ATOM 1295 C C . LYS B 1 4 ? 8.914 -10.414 -4.23 1 97.75 4 LYS B C 1
ATOM 1297 O O . LYS B 1 4 ? 9.023 -11.352 -5.023 1 97.75 4 LYS B O 1
ATOM 1302 N N . LEU B 1 5 ? 8.062 -10.336 -3.355 1 98.75 5 LEU B N 1
ATOM 1303 C CA . LEU B 1 5 ? 6.91 -11.227 -3.271 1 98.75 5 LEU B CA 1
ATOM 1304 C C . LEU B 1 5 ? 5.609 -10.438 -3.371 1 98.75 5 LEU B C 1
ATOM 1306 O O . LEU B 1 5 ? 5.383 -9.5 -2.6 1 98.75 5 LEU B O 1
ATOM 1310 N N . TYR B 1 6 ? 4.805 -10.766 -4.332 1 98.88 6 TYR B N 1
ATOM 1311 C CA . TYR B 1 6 ? 3.5 -10.133 -4.516 1 98.88 6 TYR B CA 1
ATOM 1312 C C . TYR B 1 6 ? 2.381 -11.047 -4.031 1 98.88 6 TYR B C 1
ATOM 1314 O O . TYR B 1 6 ? 2.229 -12.172 -4.52 1 98.88 6 TYR B O 1
ATOM 1322 N N . CYS B 1 7 ? 1.654 -10.633 -3.062 1 98.88 7 CYS B N 1
ATOM 1323 C CA . CYS B 1 7 ? 0.507 -11.367 -2.537 1 98.88 7 CYS B CA 1
ATOM 1324 C C . CYS B 1 7 ? -0.8 -10.75 -3.016 1 98.88 7 CYS B C 1
ATOM 1326 O O . CYS B 1 7 ? -1.086 -9.586 -2.719 1 98.88 7 CYS B O 1
ATOM 1328 N N . VAL B 1 8 ? -1.625 -11.57 -3.713 1 98.88 8 VAL B N 1
ATOM 1329 C CA . VAL B 1 8 ? -2.824 -11.07 -4.371 1 98.88 8 VAL B CA 1
ATOM 1330 C C . VAL B 1 8 ? -4.043 -11.852 -3.902 1 98.88 8 VAL B C 1
ATOM 1332 O O . VAL B 1 8 ? -4.031 -13.086 -3.9 1 98.88 8 VAL B O 1
ATOM 1335 N N . ARG B 1 9 ? -5.047 -11.141 -3.48 1 98.81 9 ARG B N 1
ATOM 1336 C CA . ARG B 1 9 ? -6.344 -11.812 -3.428 1 98.81 9 ARG B CA 1
ATOM 1337 C C . ARG B 1 9 ? -6.996 -11.844 -4.805 1 98.81 9 ARG B C 1
ATOM 1339 O O . ARG B 1 9 ? -6.949 -10.859 -5.547 1 98.81 9 ARG B O 1
ATOM 1346 N N . HIS B 1 10 ? -7.629 -12.906 -5.09 1 98.62 10 HIS B N 1
ATOM 1347 C CA . HIS B 1 10 ? -8.344 -13 -6.359 1 98.62 10 HIS B CA 1
ATOM 1348 C C . HIS B 1 10 ? -9.328 -11.852 -6.523 1 98.62 10 HIS B C 1
ATOM 1350 O O . HIS B 1 10 ? -9.711 -11.211 -5.543 1 98.62 10 HIS B O 1
ATOM 1356 N N . GLY B 1 11 ? -9.766 -11.602 -7.824 1 98.31 11 GLY B N 1
ATOM 1357 C CA . GLY B 1 11 ? -10.742 -10.555 -8.109 1 98.31 11 GLY B CA 1
ATOM 1358 C C . GLY B 1 11 ? -12.148 -10.914 -7.68 1 98.31 11 GLY B C 1
ATOM 1359 O O . GLY B 1 11 ? -12.391 -12.023 -7.195 1 98.31 11 GLY B O 1
ATOM 1360 N N . HIS B 1 12 ? -13.055 -9.977 -7.883 1 97.56 12 HIS B N 1
ATOM 1361 C CA . HIS B 1 12 ? -14.461 -10.203 -7.574 1 97.56 12 HIS B CA 1
ATOM 1362 C C . HIS B 1 12 ? -15 -11.414 -8.336 1 97.56 12 HIS B C 1
ATOM 1364 O O . HIS B 1 12 ? -14.773 -11.539 -9.547 1 97.56 12 HIS B O 1
ATOM 1370 N N . ALA B 1 13 ? -15.711 -12.242 -7.594 1 96.62 13 ALA B N 1
ATOM 1371 C CA . ALA B 1 13 ? -16.203 -13.492 -8.164 1 96.62 13 ALA B CA 1
ATOM 1372 C C . ALA B 1 13 ? -17.719 -13.523 -8.188 1 96.62 13 ALA B C 1
ATOM 1374 O O . ALA B 1 13 ? -18.375 -12.797 -7.441 1 96.62 13 ALA B O 1
ATOM 1375 N N . GLU B 1 14 ? -18.203 -14.32 -9.102 1 94.62 14 GLU B N 1
ATOM 1376 C CA . GLU B 1 14 ? -19.641 -14.523 -9.188 1 94.62 14 GLU B CA 1
ATOM 1377 C C . GLU B 1 14 ? -20.188 -15.172 -7.914 1 94.62 14 GLU B C 1
ATOM 1379 O O . GLU B 1 14 ? -19.438 -15.781 -7.152 1 94.62 14 GLU B O 1
ATOM 1384 N N . GLN B 1 15 ? -21.531 -14.828 -7.773 1 85.31 15 GLN B N 1
ATOM 1385 C CA . GLN B 1 15 ? -22.203 -15.445 -6.637 1 85.31 15 GLN B CA 1
ATOM 1386 C C . GLN B 1 15 ? -22.828 -16.781 -7.023 1 85.31 15 GLN B C 1
ATOM 1388 O O . GLN B 1 15 ? -23.734 -16.844 -7.844 1 85.31 15 GLN B O 1
ATOM 1393 N N . PHE B 1 16 ? -22.047 -17.828 -6.934 1 76.06 16 PHE B N 1
ATOM 1394 C CA . PHE B 1 16 ? -22.594 -19.141 -7.266 1 76.06 16 PHE B CA 1
ATOM 1395 C C . PHE B 1 16 ? -22.469 -20.094 -6.09 1 76.06 16 PHE B C 1
ATOM 1397 O O . PHE B 1 16 ? -21.703 -19.859 -5.164 1 76.06 16 PHE B O 1
ATOM 1404 N N . THR B 1 17 ? -23.375 -21.094 -6.098 1 67.25 17 THR B N 1
ATOM 1405 C CA . THR B 1 17 ? -23.5 -22.078 -5.031 1 67.25 17 THR B CA 1
ATOM 1406 C C . THR B 1 17 ? -22.234 -22.906 -4.891 1 67.25 17 THR B C 1
ATOM 1408 O O . THR B 1 17 ? -21.844 -23.281 -3.783 1 67.25 17 THR B O 1
ATOM 1411 N N . ASP B 1 18 ? -21.672 -23.234 -6.012 1 70.44 18 ASP B N 1
ATOM 1412 C CA . ASP B 1 18 ? -20.453 -24.031 -5.902 1 70.44 18 ASP B CA 1
ATOM 1413 C C . ASP B 1 18 ? -19.234 -23.141 -5.676 1 70.44 18 ASP B C 1
ATOM 1415 O O . ASP B 1 18 ? -18.828 -22.406 -6.566 1 70.44 18 ASP B O 1
ATOM 1419 N N . GLN B 1 19 ? -18.625 -23.344 -4.605 1 68.25 19 GLN B N 1
ATOM 1420 C CA . GLN B 1 19 ? -17.562 -22.438 -4.176 1 68.25 19 GLN B CA 1
ATOM 1421 C C . GLN B 1 19 ? -16.297 -22.656 -5 1 68.25 19 GLN B C 1
ATOM 1423 O O . GLN B 1 19 ? -15.625 -21.688 -5.367 1 68.25 19 GLN B O 1
ATOM 1428 N N . ARG B 1 20 ? -15.867 -23.844 -5.352 1 72.19 20 ARG B N 1
ATOM 1429 C CA . ARG B 1 20 ? -14.617 -24.109 -6.043 1 72.19 20 ARG B CA 1
ATOM 1430 C C . ARG B 1 20 ? -14.688 -23.656 -7.5 1 72.19 20 ARG B C 1
ATOM 1432 O O . ARG B 1 20 ? -13.672 -23.281 -8.086 1 72.19 20 ARG B O 1
ATOM 1439 N N . GLU B 1 21 ? -15.719 -23.484 -7.871 1 82.12 21 GLU B N 1
ATOM 1440 C CA . GLU B 1 21 ? -15.82 -23.281 -9.312 1 82.12 21 GLU B CA 1
ATOM 1441 C C . GLU B 1 21 ? -16.359 -21.891 -9.641 1 82.12 21 GLU B C 1
ATOM 1443 O O . GLU B 1 21 ? -16.641 -21.578 -10.797 1 82.12 21 GLU B O 1
ATOM 1448 N N . ARG B 1 22 ? -16.516 -21.141 -8.648 1 92.38 22 ARG B N 1
ATOM 1449 C CA . ARG B 1 22 ? -17.031 -19.797 -8.914 1 92.38 22 ARG B CA 1
ATOM 1450 C C . ARG B 1 22 ? -16.031 -18.984 -9.727 1 92.38 22 ARG B C 1
ATOM 1452 O O . ARG B 1 22 ? -14.891 -18.781 -9.297 1 92.38 22 ARG B O 1
ATOM 1459 N N . PRO B 1 23 ? -16.453 -18.578 -10.938 1 96.44 23 PRO B N 1
ATOM 1460 C CA . PRO B 1 23 ? -15.539 -17.766 -11.75 1 96.44 23 PRO B CA 1
ATOM 1461 C C . PRO B 1 23 ? -15.516 -16.297 -11.328 1 96.44 23 PRO B C 1
ATOM 1463 O O . PRO B 1 23 ? -16.359 -15.867 -10.531 1 96.44 23 PRO B O 1
ATOM 1466 N N . LEU B 1 24 ? -14.555 -15.57 -11.828 1 97.81 24 LEU B N 1
ATOM 1467 C CA . LEU B 1 24 ? -14.594 -14.117 -11.695 1 97.81 24 LEU B CA 1
ATOM 1468 C C . LEU B 1 24 ? -15.883 -13.555 -12.281 1 97.81 24 LEU B C 1
ATOM 1470 O O . LEU B 1 24 ? -16.406 -14.078 -13.273 1 97.81 24 LEU B O 1
ATOM 1474 N N . SER B 1 25 ? -16.406 -12.531 -11.68 1 97.31 25 SER B N 1
ATOM 1475 C CA . SER B 1 25 ? -17.469 -11.75 -12.297 1 97.31 25 SER B CA 1
ATOM 1476 C C . SER B 1 25 ? -16.938 -10.906 -13.453 1 97.31 25 SER B C 1
ATOM 1478 O O . SER B 1 25 ? -15.727 -10.797 -13.633 1 97.31 25 SER B O 1
ATOM 1480 N N . ALA B 1 26 ? -17.812 -10.375 -14.234 1 97 26 ALA B N 1
ATOM 1481 C CA . ALA B 1 26 ? -17.406 -9.461 -15.297 1 97 26 ALA B CA 1
ATOM 1482 C C . ALA B 1 26 ? -16.625 -8.281 -14.734 1 97 26 ALA B C 1
ATOM 1484 O O . ALA B 1 26 ? -15.602 -7.883 -15.289 1 97 26 ALA B O 1
ATOM 1485 N N . GLU B 1 27 ? -17.078 -7.793 -13.664 1 95.38 27 GLU B N 1
ATOM 1486 C CA . GLU B 1 27 ? -16.391 -6.707 -12.977 1 95.38 27 GLU B CA 1
ATOM 1487 C C . GLU B 1 27 ? -15 -7.145 -12.508 1 95.38 27 GLU B C 1
ATOM 1489 O O . GLU B 1 27 ? -14.031 -6.391 -12.625 1 95.38 27 GLU B O 1
ATOM 1494 N N . GLY B 1 28 ? -14.938 -8.305 -11.961 1 97.44 28 GLY B N 1
ATOM 1495 C CA . GLY B 1 28 ? -13.664 -8.844 -11.516 1 97.44 28 GLY B CA 1
ATOM 1496 C C . GLY B 1 28 ? -12.648 -8.969 -12.633 1 97.44 28 GLY B C 1
ATOM 1497 O O . GLY B 1 28 ? -11.477 -8.617 -12.453 1 97.44 28 GLY B O 1
ATOM 1498 N N . ILE B 1 29 ? -13.109 -9.438 -13.742 1 97.94 29 ILE B N 1
ATOM 1499 C CA . ILE B 1 29 ? -12.242 -9.586 -14.906 1 97.94 29 ILE B CA 1
ATOM 1500 C C . ILE B 1 29 ? -11.742 -8.211 -15.344 1 97.94 29 ILE B C 1
ATOM 1502 O O . ILE B 1 29 ? -10.547 -8.023 -15.578 1 97.94 29 ILE B O 1
ATOM 1506 N N . GLU B 1 30 ? -12.609 -7.285 -15.406 1 96.88 30 GLU B N 1
ATOM 1507 C CA . GLU B 1 30 ? -12.242 -5.938 -15.82 1 96.88 30 GLU B CA 1
ATOM 1508 C C . GLU B 1 30 ? -11.227 -5.324 -14.859 1 96.88 30 GLU B C 1
ATOM 1510 O O . GLU B 1 30 ? -10.227 -4.738 -15.289 1 96.88 30 GLU B O 1
ATOM 1515 N N . GLU B 1 31 ? -11.422 -5.469 -13.633 1 97 31 GLU B N 1
ATOM 1516 C CA . GLU B 1 31 ? -10.547 -4.895 -12.617 1 97 31 GLU B CA 1
ATOM 1517 C C . GLU B 1 31 ? -9.148 -5.5 -12.68 1 97 31 GLU B C 1
ATOM 1519 O O . GLU B 1 31 ? -8.156 -4.777 -12.648 1 97 31 GLU B O 1
ATOM 1524 N N . ILE B 1 32 ? -9.086 -6.785 -12.805 1 98.31 32 ILE B N 1
ATOM 1525 C CA . ILE B 1 32 ? -7.789 -7.453 -12.828 1 98.31 32 ILE B CA 1
ATOM 1526 C C . ILE B 1 32 ? -7.051 -7.109 -14.117 1 98.31 32 ILE B C 1
ATOM 1528 O O . ILE B 1 32 ? -5.828 -6.945 -14.117 1 98.31 32 ILE B O 1
ATOM 1532 N N . ASN B 1 33 ? -7.805 -7.027 -15.219 1 97.94 33 ASN B N 1
ATOM 1533 C CA . ASN B 1 33 ? -7.18 -6.605 -16.469 1 97.94 33 ASN B CA 1
ATOM 1534 C C . ASN B 1 33 ? -6.555 -5.219 -16.344 1 97.94 33 ASN B C 1
ATOM 1536 O O . ASN B 1 33 ? -5.43 -5 -16.797 1 97.94 33 ASN B O 1
ATOM 1540 N N . LYS B 1 34 ? -7.262 -4.301 -15.766 1 96.81 34 LYS B N 1
ATOM 1541 C CA . LYS B 1 34 ? -6.754 -2.945 -15.555 1 96.81 34 LYS B CA 1
ATOM 1542 C C . LYS B 1 34 ? -5.504 -2.957 -14.68 1 96.81 34 LYS B C 1
ATOM 1544 O O . LYS B 1 34 ? -4.535 -2.25 -14.969 1 96.81 34 LYS B O 1
ATOM 1549 N N . GLU B 1 35 ? -5.539 -3.73 -13.656 1 97.75 35 GLU B N 1
ATOM 1550 C CA . GLU B 1 35 ? -4.395 -3.826 -12.75 1 97.75 35 GLU B CA 1
ATOM 1551 C C . GLU B 1 35 ? -3.18 -4.418 -13.461 1 97.75 35 GLU B C 1
ATOM 1553 O O . GLU B 1 35 ? -2.059 -3.932 -13.289 1 97.75 35 GLU B O 1
ATOM 1558 N N . ALA B 1 36 ? -3.439 -5.457 -14.242 1 97.81 36 ALA B N 1
ATOM 1559 C CA . ALA B 1 36 ? -2.359 -6.102 -14.984 1 97.81 36 ALA B CA 1
ATOM 1560 C C . ALA B 1 36 ? -1.673 -5.109 -15.922 1 97.81 36 ALA B C 1
ATOM 1562 O O . ALA B 1 36 ? -0.445 -4.996 -15.93 1 97.81 36 ALA B O 1
ATOM 1563 N N . ALA B 1 37 ? -2.459 -4.375 -16.656 1 96.38 37 ALA B N 1
ATOM 1564 C CA . ALA B 1 37 ? -1.926 -3.387 -17.578 1 96.38 37 ALA B CA 1
ATOM 1565 C C . ALA B 1 37 ? -1.172 -2.287 -16.844 1 96.38 37 ALA B C 1
ATOM 1567 O O . ALA B 1 37 ? -0.104 -1.854 -17.281 1 96.38 37 ALA B O 1
ATOM 1568 N N . TYR B 1 38 ? -1.771 -1.843 -15.789 1 96.5 38 TYR B N 1
ATOM 1569 C CA . TYR B 1 38 ? -1.159 -0.803 -14.969 1 96.5 38 TYR B CA 1
ATOM 1570 C C . TYR B 1 38 ? 0.206 -1.246 -14.461 1 96.5 38 TYR B C 1
ATOM 1572 O O . TYR B 1 38 ? 1.197 -0.529 -14.609 1 96.5 38 TYR B O 1
ATOM 1580 N N . LEU B 1 39 ? 0.307 -2.41 -13.875 1 97.38 39 LEU B N 1
ATOM 1581 C CA . LEU B 1 39 ? 1.548 -2.939 -13.32 1 97.38 39 LEU B CA 1
ATOM 1582 C C . LEU B 1 39 ? 2.605 -3.098 -14.414 1 97.38 39 LEU B C 1
ATOM 1584 O O . LEU B 1 39 ? 3.781 -2.799 -14.188 1 97.38 39 LEU B O 1
ATOM 1588 N N . LYS B 1 40 ? 2.18 -3.605 -15.5 1 96.56 40 LYS B N 1
ATOM 1589 C CA . LYS B 1 40 ? 3.102 -3.738 -16.625 1 96.56 40 LYS B CA 1
ATOM 1590 C C . LYS B 1 40 ? 3.73 -2.396 -16.984 1 96.56 40 LYS B C 1
ATOM 1592 O O . LYS B 1 40 ? 4.949 -2.297 -17.141 1 96.56 40 LYS B O 1
ATOM 1597 N N . ARG B 1 41 ? 2.904 -1.352 -17.078 1 94.56 41 ARG B N 1
ATOM 1598 C CA . ARG B 1 41 ? 3.373 -0.017 -17.438 1 94.56 41 ARG B CA 1
ATOM 1599 C C . ARG B 1 41 ? 4.312 0.539 -16.375 1 94.56 41 ARG B C 1
ATOM 1601 O O . ARG B 1 41 ? 5.168 1.375 -16.672 1 94.56 41 ARG B O 1
ATOM 1608 N N . ARG B 1 42 ? 4.109 0.084 -15.195 1 95.12 42 ARG B N 1
ATOM 1609 C CA . ARG B 1 42 ? 4.953 0.571 -14.109 1 95.12 42 ARG B CA 1
ATOM 1610 C C . ARG B 1 42 ? 6.203 -0.289 -13.953 1 95.12 42 ARG B C 1
ATOM 1612 O O . ARG B 1 42 ? 6.977 -0.108 -13.016 1 95.12 42 ARG B O 1
ATOM 1619 N N . GLY B 1 43 ? 6.363 -1.332 -14.742 1 95.38 43 GLY B N 1
ATOM 1620 C CA . GLY B 1 43 ? 7.602 -2.094 -14.812 1 95.38 43 GLY B CA 1
ATOM 1621 C C . GLY B 1 43 ? 7.625 -3.287 -13.883 1 95.38 43 GLY B C 1
ATOM 1622 O O . GLY B 1 43 ? 8.688 -3.854 -13.617 1 95.38 43 GLY B O 1
ATOM 1623 N N . VAL B 1 44 ? 6.496 -3.697 -13.344 1 97.44 44 VAL B N 1
ATOM 1624 C CA . VAL B 1 44 ? 6.434 -4.879 -12.484 1 97.44 44 VAL B CA 1
ATOM 1625 C C . VAL B 1 44 ? 6.605 -6.141 -13.328 1 97.44 44 VAL B C 1
ATOM 1627 O O . VAL B 1 44 ? 5.961 -6.289 -14.367 1 97.44 44 VAL B O 1
ATOM 1630 N N . HIS B 1 45 ? 7.445 -6.977 -12.875 1 97.94 45 HIS B N 1
ATOM 1631 C CA . HIS B 1 45 ? 7.711 -8.242 -13.547 1 97.94 45 HIS B CA 1
ATOM 1632 C C . HIS B 1 45 ? 8.055 -9.336 -12.547 1 97.94 45 HIS B C 1
ATOM 1634 O O . HIS B 1 45 ? 8.82 -9.102 -11.602 1 97.94 45 HIS B O 1
ATOM 1640 N N . VAL B 1 46 ? 7.496 -10.5 -12.773 1 98.12 46 VAL B N 1
ATOM 1641 C CA . VAL B 1 46 ? 7.805 -11.625 -11.906 1 98.12 46 VAL B CA 1
ATOM 1642 C C . VAL B 1 46 ? 8.219 -12.828 -12.75 1 98.12 46 VAL B C 1
ATOM 1644 O O . VAL B 1 46 ? 7.82 -12.953 -13.906 1 98.12 46 VAL B O 1
ATOM 1647 N N . VAL B 1 47 ? 8.961 -13.688 -12.133 1 97.94 47 VAL B N 1
ATOM 1648 C CA . VAL B 1 47 ? 9.43 -14.898 -12.805 1 97.94 47 VAL B CA 1
ATOM 1649 C C . VAL B 1 47 ? 8.398 -16.016 -12.633 1 97.94 47 VAL B C 1
ATOM 1651 O O . VAL B 1 47 ? 8.195 -16.828 -13.539 1 97.94 47 VAL B O 1
ATOM 1654 N N . HIS B 1 48 ? 7.75 -16.016 -11.461 1 97.81 48 HIS B N 1
ATOM 1655 C CA . HIS B 1 48 ? 6.75 -17.031 -11.164 1 97.81 48 HIS B CA 1
ATOM 1656 C C . HIS B 1 48 ? 5.434 -16.406 -10.719 1 97.81 48 HIS B C 1
ATOM 1658 O O . HIS B 1 48 ? 5.434 -15.383 -10.023 1 97.81 48 HIS B O 1
ATOM 1664 N N . ILE B 1 49 ? 4.367 -17.016 -11.109 1 98.75 49 ILE B N 1
ATOM 1665 C CA . ILE B 1 49 ? 3.045 -16.703 -10.586 1 98.75 49 ILE B CA 1
ATOM 1666 C C . ILE B 1 49 ? 2.324 -17.984 -10.18 1 98.75 49 ILE B C 1
ATOM 1668 O O . ILE B 1 49 ? 2.152 -18.891 -11.008 1 98.75 49 ILE B O 1
ATOM 1672 N N . LYS B 1 50 ? 2.01 -18.031 -8.93 1 98.75 50 LYS B N 1
ATOM 1673 C CA . LYS B 1 50 ? 1.374 -19.219 -8.359 1 98.75 50 LYS B CA 1
ATOM 1674 C C . LYS B 1 50 ? -0.039 -18.906 -7.879 1 98.75 50 LYS B C 1
ATOM 1676 O O . LYS B 1 50 ? -0.291 -17.828 -7.332 1 98.75 50 LYS B O 1
ATOM 1681 N N . HIS B 1 51 ? -0.932 -19.812 -8.109 1 98.56 51 HIS B N 1
ATOM 1682 C CA . HIS B 1 51 ? -2.318 -19.578 -7.719 1 98.56 51 HIS B CA 1
ATOM 1683 C C . HIS B 1 51 ? -2.906 -20.812 -7.023 1 98.56 51 HIS B C 1
ATOM 1685 O O . HIS B 1 51 ? -2.422 -21.922 -7.207 1 98.56 51 HIS B O 1
ATOM 1691 N N . SER B 1 52 ? -3.883 -20.578 -6.195 1 98 52 SER B N 1
ATOM 1692 C CA . SER B 1 52 ? -4.645 -21.672 -5.609 1 98 52 SER B CA 1
ATOM 1693 C C . SER B 1 52 ? -5.445 -22.422 -6.672 1 98 52 SER B C 1
ATOM 1695 O O . SER B 1 52 ? -5.504 -22 -7.824 1 98 52 SER B O 1
ATOM 1697 N N . LYS B 1 53 ? -6.152 -23.516 -6.293 1 95.94 53 LYS B N 1
ATOM 1698 C CA . LYS B 1 53 ? -6.852 -24.391 -7.234 1 95.94 53 LYS B CA 1
ATOM 1699 C C . LYS B 1 53 ? -8.188 -23.781 -7.648 1 95.94 53 LYS B C 1
ATOM 1701 O O . LYS B 1 53 ? -8.805 -24.25 -8.617 1 95.94 53 LYS B O 1
ATOM 1706 N N . LYS B 1 54 ? -8.688 -22.844 -6.895 1 96.12 54 LYS B N 1
ATOM 1707 C CA . LYS B 1 54 ? -10.016 -22.297 -7.195 1 96.12 54 LYS B CA 1
ATOM 1708 C C . LYS B 1 54 ? -10.008 -21.531 -8.516 1 96.12 54 LYS B C 1
ATOM 1710 O O . LYS B 1 54 ? -9.055 -20.812 -8.812 1 96.12 54 LYS B O 1
ATOM 1715 N N . LEU B 1 55 ? -11.07 -21.594 -9.258 1 97.06 55 LEU B N 1
ATOM 1716 C CA . LEU B 1 55 ? -11.172 -21.062 -10.609 1 97.06 55 LEU B CA 1
ATOM 1717 C C . LEU B 1 55 ? -10.945 -19.547 -10.602 1 97.06 55 LEU B C 1
ATOM 1719 O O . LEU B 1 55 ? -10.227 -19.031 -11.461 1 97.06 55 LEU B O 1
ATOM 1723 N N . ARG B 1 56 ? -11.555 -18.812 -9.734 1 97.69 56 ARG B N 1
ATOM 1724 C CA . ARG B 1 56 ? -11.414 -17.359 -9.664 1 97.69 56 ARG B CA 1
ATOM 1725 C C . ARG B 1 56 ? -9.961 -16.953 -9.453 1 97.69 56 ARG B C 1
ATOM 1727 O O . ARG B 1 56 ? -9.516 -15.93 -9.969 1 97.69 56 ARG B O 1
ATOM 1734 N N . ALA B 1 57 ? -9.195 -17.734 -8.695 1 98.06 57 ALA B N 1
ATOM 1735 C CA . ALA B 1 57 ? -7.777 -17.469 -8.477 1 98.06 57 ALA B CA 1
ATOM 1736 C C . ALA B 1 57 ? -6.961 -17.781 -9.727 1 98.06 57 ALA B C 1
ATOM 1738 O O . ALA B 1 57 ? -6.074 -17 -10.109 1 98.06 57 ALA B O 1
ATOM 1739 N N . ARG B 1 58 ? -7.293 -18.891 -10.32 1 98.06 58 ARG B N 1
ATOM 1740 C CA . ARG B 1 58 ? -6.625 -19.25 -11.562 1 98.06 58 ARG B CA 1
ATOM 1741 C C . ARG B 1 58 ? -6.855 -18.188 -12.633 1 98.06 58 ARG B C 1
ATOM 1743 O O . ARG B 1 58 ? -5.922 -17.797 -13.336 1 98.06 58 ARG B O 1
ATOM 1750 N N . GLN B 1 59 ? -8.055 -17.734 -12.773 1 98.56 59 GLN B N 1
ATOM 1751 C CA . GLN B 1 59 ? -8.391 -16.719 -13.758 1 98.56 59 GLN B CA 1
ATOM 1752 C C . GLN B 1 59 ? -7.664 -15.406 -13.469 1 98.56 59 GLN B C 1
ATOM 1754 O O . GLN B 1 59 ? -7.109 -14.781 -14.383 1 98.56 59 GLN B O 1
ATOM 1759 N N . SER B 1 60 ? -7.652 -14.984 -12.234 1 98.81 60 SER B N 1
ATOM 1760 C CA . SER B 1 60 ? -6.93 -13.773 -11.852 1 98.81 60 SER B CA 1
ATOM 1761 C C . SER B 1 60 ? -5.445 -13.891 -12.172 1 98.81 60 SER B C 1
ATOM 1763 O O . SER B 1 60 ? -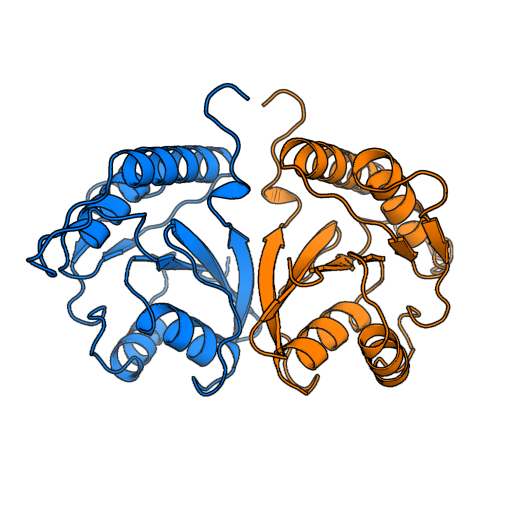4.859 -12.977 -12.758 1 98.81 60 SER B O 1
ATOM 1765 N N . ALA B 1 61 ? -4.898 -15.016 -11.828 1 98.81 61 ALA B N 1
ATOM 1766 C CA . ALA B 1 61 ? -3.475 -15.258 -12.047 1 98.81 61 ALA B CA 1
ATOM 1767 C C . ALA B 1 61 ? -3.137 -15.242 -13.531 1 98.81 61 ALA B C 1
ATOM 1769 O O . ALA B 1 61 ? -2.105 -14.703 -13.938 1 98.81 61 ALA B O 1
ATOM 1770 N N . ALA B 1 62 ? -3.967 -15.836 -14.289 1 98.69 62 ALA B N 1
ATOM 1771 C CA . ALA B 1 62 ? -3.729 -15.906 -15.734 1 98.69 62 ALA B CA 1
ATOM 1772 C C . ALA B 1 62 ? -3.725 -14.516 -16.359 1 98.69 62 ALA B C 1
ATOM 1774 O O . ALA B 1 62 ? -2.869 -14.203 -17.188 1 98.69 62 ALA B O 1
ATOM 1775 N N . ILE B 1 63 ? -4.676 -13.719 -15.984 1 98.62 63 ILE B N 1
ATOM 1776 C CA . ILE B 1 63 ? -4.75 -12.344 -16.484 1 98.62 63 ILE B CA 1
ATOM 1777 C C . ILE B 1 63 ? -3.494 -11.578 -16.078 1 98.62 63 ILE B C 1
ATOM 1779 O O . ILE B 1 63 ? -2.857 -10.938 -16.922 1 98.62 63 ILE B O 1
ATOM 1783 N N . LEU B 1 64 ? -3.111 -11.68 -14.844 1 98.75 64 LEU B N 1
ATOM 1784 C CA . LEU B 1 64 ? -1.923 -10.984 -14.352 1 98.75 64 LEU B CA 1
ATOM 1785 C C . LEU B 1 64 ? -0.669 -11.492 -15.055 1 98.75 64 LEU B C 1
ATOM 1787 O O . LEU B 1 64 ? 0.186 -10.703 -15.461 1 98.75 64 LEU B O 1
ATOM 1791 N N . ALA B 1 65 ? -0.586 -12.781 -15.219 1 98.5 65 ALA B N 1
ATOM 1792 C CA . ALA B 1 65 ? 0.584 -13.406 -15.828 1 98.5 65 ALA B CA 1
ATOM 1793 C C . ALA B 1 65 ? 0.788 -12.906 -17.25 1 98.5 65 ALA B C 1
ATOM 1795 O O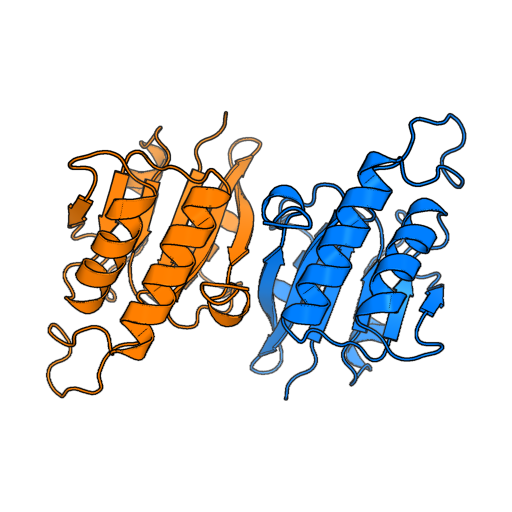 . ALA B 1 65 ? 1.923 -12.695 -17.688 1 98.5 65 ALA B O 1
ATOM 1796 N N . SER B 1 66 ? -0.273 -12.719 -17.969 1 97.69 66 SER B N 1
ATOM 1797 C CA . SER B 1 66 ? -0.188 -12.312 -19.375 1 97.69 66 SER B CA 1
ATOM 1798 C C . SER B 1 66 ? 0.487 -10.953 -19.5 1 97.69 66 SER B C 1
ATOM 1800 O O . SER B 1 66 ? 1.014 -10.617 -20.562 1 97.69 66 SER B O 1
ATOM 1802 N N . ALA B 1 67 ? 0.527 -10.195 -18.438 1 97.81 67 ALA B N 1
ATOM 1803 C CA . ALA B 1 67 ? 1.046 -8.836 -18.5 1 97.81 67 ALA B CA 1
ATOM 1804 C C . ALA B 1 67 ? 2.404 -8.734 -17.812 1 97.81 67 ALA B C 1
ATOM 1806 O O . ALA B 1 67 ? 3.305 -8.047 -18.297 1 97.81 67 ALA B O 1
ATOM 1807 N N . VAL B 1 68 ? 2.555 -9.477 -16.656 1 98.19 68 VAL B N 1
ATOM 1808 C CA . VAL B 1 68 ? 3.68 -9.094 -15.805 1 98.19 68 VAL B CA 1
ATOM 1809 C C . VAL B 1 68 ? 4.625 -10.281 -15.633 1 98.19 68 VAL B C 1
ATOM 1811 O O . VAL B 1 68 ? 5.555 -10.234 -14.828 1 98.19 68 VAL B O 1
ATOM 1814 N N . ALA B 1 69 ? 4.383 -11.391 -16.266 1 97.75 69 ALA B N 1
ATOM 1815 C CA . ALA B 1 69 ? 5.207 -12.57 -16.016 1 97.75 69 ALA B CA 1
ATOM 1816 C C . ALA B 1 69 ? 5.777 -13.125 -17.328 1 97.75 69 ALA B C 1
ATOM 1818 O O . ALA B 1 69 ? 5.328 -12.766 -18.406 1 97.75 69 ALA B O 1
ATOM 1819 N N . ASP B 1 70 ? 6.785 -13.984 -17.172 1 92.25 70 ASP B N 1
ATOM 1820 C CA . ASP B 1 70 ? 7.348 -14.719 -18.297 1 92.25 70 ASP B CA 1
ATOM 1821 C C . ASP B 1 70 ? 6.363 -15.758 -18.828 1 92.25 70 ASP B C 1
ATOM 1823 O O . ASP B 1 70 ? 5.398 -16.109 -18.141 1 92.25 70 ASP B O 1
ATOM 1827 N N . GLU B 1 71 ? 6.789 -16.219 -20.047 1 89.88 71 GLU B N 1
ATOM 1828 C CA . GLU B 1 71 ? 5.996 -17.312 -20.609 1 89.88 71 GLU B CA 1
ATOM 1829 C C . GLU B 1 71 ? 6.082 -18.562 -19.734 1 89.88 71 GLU B C 1
ATOM 1831 O O . GLU B 1 71 ? 7.148 -18.891 -19.203 1 89.88 71 GLU B O 1
ATOM 1836 N N . HIS B 1 72 ? 5.023 -19.281 -19.391 1 89.5 72 HIS B N 1
ATOM 1837 C CA . HIS B 1 72 ? 4.922 -20.531 -18.641 1 89.5 72 HIS B CA 1
ATOM 1838 C C . HIS B 1 72 ? 5.199 -20.312 -17.156 1 89.5 72 HIS B C 1
ATOM 1840 O O . HIS B 1 72 ? 5.668 -21.219 -16.469 1 89.5 72 HIS B O 1
ATOM 1846 N N . ALA B 1 73 ? 5.039 -19.062 -16.703 1 95.62 73 ALA B N 1
ATOM 1847 C CA . ALA B 1 73 ? 5.281 -18.734 -15.305 1 95.62 73 ALA B CA 1
ATOM 1848 C C . ALA B 1 73 ? 4.125 -19.203 -14.43 1 95.62 73 ALA B C 1
ATOM 1850 O O . ALA B 1 73 ? 4.281 -19.344 -13.211 1 95.62 73 ALA B O 1
ATOM 1851 N N . LEU B 1 74 ? 3.008 -19.484 -14.992 1 97.62 74 LEU B N 1
ATOM 1852 C CA . LEU B 1 74 ? 1.77 -19.75 -14.266 1 97.62 74 LEU B CA 1
ATOM 1853 C C . LEU B 1 74 ? 1.757 -21.172 -13.719 1 97.62 74 LEU B C 1
ATOM 1855 O O . LEU B 1 74 ? 1.952 -22.125 -14.469 1 97.62 74 LEU B O 1
ATOM 1859 N N . GLU B 1 75 ? 1.536 -21.25 -12.445 1 97.62 75 GLU B N 1
ATOM 1860 C CA . GLU B 1 75 ? 1.562 -22.547 -11.789 1 97.62 75 GLU B CA 1
ATOM 1861 C C . GLU B 1 75 ? 0.514 -22.625 -10.688 1 97.62 75 GLU B C 1
ATOM 1863 O O . GLU B 1 75 ? 0.328 -21.672 -9.922 1 97.62 75 GLU B O 1
ATOM 1868 N N . GLU B 1 76 ? -0.126 -23.812 -10.633 1 97.88 76 GLU B N 1
ATOM 1869 C CA . GLU B 1 76 ? -0.96 -24.078 -9.461 1 97.88 76 GLU B CA 1
ATOM 1870 C C . GLU B 1 76 ? -0.111 -24.469 -8.25 1 97.88 76 GLU B C 1
ATOM 1872 O O . GLU B 1 76 ? 0.842 -25.234 -8.375 1 97.88 76 GLU B O 1
ATOM 1877 N N . CYS B 1 77 ? -0.392 -23.953 -7.148 1 98.12 77 CYS B N 1
ATOM 1878 C CA . CYS B 1 77 ? 0.308 -24.25 -5.906 1 98.12 77 CYS B CA 1
ATOM 1879 C C . CYS B 1 77 ? -0.656 -24.781 -4.852 1 98.12 77 CYS B C 1
ATOM 1881 O O . CYS B 1 77 ? -1.459 -24.016 -4.301 1 98.12 77 CYS B O 1
ATOM 1883 N N . PRO B 1 78 ? -0.58 -26.031 -4.473 1 96.44 78 PRO B N 1
ATOM 1884 C CA . PRO B 1 78 ? -1.517 -26.641 -3.523 1 96.44 78 PRO B CA 1
ATOM 1885 C C . PRO B 1 78 ? -1.425 -26.016 -2.129 1 96.44 78 PRO B C 1
ATOM 1887 O O . PRO B 1 78 ? -2.354 -26.156 -1.328 1 96.44 78 PRO B O 1
ATOM 1890 N N . LEU B 1 79 ? -0.387 -25.359 -1.852 1 97.44 79 LEU B N 1
ATOM 1891 C CA . LEU B 1 79 ? -0.185 -24.812 -0.517 1 97.44 79 LEU B CA 1
ATOM 1892 C C . LEU B 1 79 ? -0.958 -23.5 -0.344 1 97.44 79 LEU B C 1
ATOM 1894 O O . LEU B 1 79 ? -1.034 -22.969 0.763 1 97.44 79 LEU B O 1
ATOM 1898 N N . LEU B 1 80 ? -1.609 -22.984 -1.397 1 97.5 80 LEU B N 1
ATOM 1899 C CA . LEU B 1 80 ? -2.322 -21.703 -1.355 1 97.5 80 LEU B CA 1
ATOM 1900 C C . LEU B 1 80 ? -3.801 -21.922 -1.048 1 97.5 80 LEU B C 1
ATOM 1902 O O . LEU B 1 80 ? -4.609 -21 -1.192 1 97.5 80 LEU B O 1
ATOM 1906 N N . GLY B 1 81 ? -4.141 -23.109 -0.621 1 93 81 GLY B N 1
ATOM 1907 C CA . GLY B 1 81 ? -5.523 -23.359 -0.254 1 93 81 GLY B CA 1
ATOM 1908 C C . GLY B 1 81 ? -5.992 -22.531 0.927 1 93 81 GLY B C 1
ATOM 1909 O O . GLY B 1 81 ? -5.254 -22.359 1.901 1 93 81 GLY B O 1
ATOM 1910 N N . GLU B 1 82 ? -7.234 -22.047 0.871 1 86.88 82 GLU B N 1
ATOM 1911 C CA . GLU B 1 82 ? -7.785 -21.125 1.865 1 86.88 82 GLU B CA 1
ATOM 1912 C C . GLU B 1 82 ? -7.766 -21.75 3.26 1 86.88 82 GLU B C 1
ATOM 1914 O O . GLU B 1 82 ? -7.605 -21.047 4.258 1 86.88 82 GLU B O 1
ATOM 1919 N N . ASP B 1 83 ? -7.828 -23.031 3.354 1 89 83 ASP B N 1
ATOM 1920 C CA . ASP B 1 83 ? -7.961 -23.75 4.625 1 89 83 ASP B CA 1
ATOM 1921 C C . ASP B 1 83 ? -6.617 -24.297 5.09 1 89 83 ASP B C 1
ATOM 1923 O O . ASP B 1 83 ? -6.539 -24.953 6.129 1 89 83 ASP B O 1
ATOM 1927 N N . HIS B 1 84 ? -5.629 -23.953 4.449 1 91.06 84 HIS B N 1
ATOM 1928 C CA . HIS B 1 84 ? -4.316 -24.5 4.785 1 91.06 84 HIS B CA 1
ATOM 1929 C C . HIS B 1 84 ? -3.592 -23.609 5.789 1 91.06 84 HIS B C 1
ATOM 1931 O O . HIS B 1 84 ? -3.891 -22.422 5.895 1 91.06 84 HIS B O 1
ATOM 1937 N N . SER B 1 85 ? -2.68 -24.297 6.535 1 95.5 85 SER B N 1
ATOM 1938 C CA . SER B 1 85 ? -1.713 -23.547 7.316 1 95.5 85 SER B CA 1
ATOM 1939 C C . SER B 1 85 ? -0.758 -22.766 6.414 1 95.5 85 SER B C 1
ATOM 1941 O O . SER B 1 85 ? -0.359 -23.25 5.359 1 95.5 85 SER B O 1
ATOM 1943 N N . ILE B 1 86 ? -0.341 -21.594 6.867 1 97.56 86 ILE B N 1
ATOM 1944 C CA . ILE B 1 86 ? 0.564 -20.766 6.07 1 97.56 86 ILE B CA 1
ATOM 1945 C C . ILE B 1 86 ? 2.002 -21.234 6.277 1 97.56 86 ILE B C 1
ATOM 1947 O O . ILE B 1 86 ? 2.893 -20.891 5.496 1 97.56 86 ILE B O 1
ATOM 1951 N N . ALA 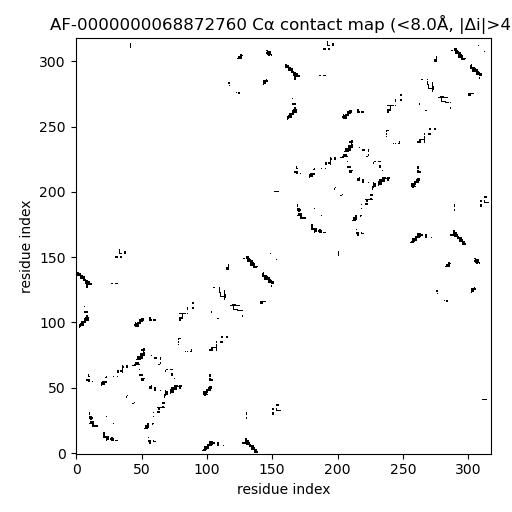B 1 87 ? 2.26 -22 7.316 1 97.19 87 ALA B N 1
ATOM 1952 C CA . ALA B 1 87 ? 3.613 -22.328 7.762 1 97.19 87 ALA B CA 1
ATOM 1953 C C . ALA B 1 87 ? 4.395 -23.031 6.664 1 97.19 87 ALA B C 1
ATOM 1955 O O . ALA B 1 87 ? 5.535 -22.672 6.363 1 97.19 87 ALA B O 1
ATOM 1956 N N . PRO B 1 88 ? 3.812 -24.078 6.02 1 97.94 88 PRO B N 1
ATOM 1957 C CA . PRO B 1 88 ? 4.582 -24.766 4.977 1 97.94 88 PRO B CA 1
ATOM 1958 C C . PRO B 1 88 ? 4.969 -23.844 3.824 1 97.94 88 PRO B C 1
ATOM 1960 O O . PRO B 1 88 ? 6.062 -23.969 3.268 1 97.94 88 PRO B O 1
ATOM 1963 N N . LEU B 1 89 ? 4.09 -22.984 3.398 1 98.25 89 LEU B N 1
ATOM 1964 C CA . LEU B 1 89 ? 4.402 -22.047 2.32 1 98.25 89 LEU B CA 1
ATOM 1965 C C . LEU B 1 89 ? 5.488 -21.062 2.75 1 98.25 89 LEU B C 1
ATOM 1967 O O . LEU B 1 89 ? 6.379 -20.734 1.963 1 98.25 89 LEU B O 1
ATOM 1971 N N . ILE B 1 90 ? 5.449 -20.531 3.947 1 97.81 90 ILE B N 1
ATOM 1972 C CA . ILE B 1 90 ? 6.473 -19.641 4.473 1 97.81 90 ILE B CA 1
ATOM 1973 C C . ILE B 1 90 ? 7.84 -20.312 4.402 1 97.81 90 ILE B C 1
ATOM 1975 O O . ILE B 1 90 ? 8.828 -19.688 4.008 1 97.81 90 ILE B O 1
ATOM 1979 N N . ASP B 1 91 ? 7.879 -21.625 4.809 1 97.44 91 ASP B N 1
ATOM 1980 C CA . ASP B 1 91 ? 9.125 -22.391 4.73 1 97.44 91 ASP B CA 1
ATOM 1981 C C . ASP B 1 91 ? 9.641 -22.438 3.295 1 97.44 91 ASP B C 1
ATOM 1983 O O . ASP B 1 91 ? 10.836 -22.281 3.055 1 97.44 91 ASP B O 1
ATOM 1987 N N . LEU B 1 92 ? 8.758 -22.641 2.348 1 97.56 92 LEU B N 1
ATOM 1988 C CA . LEU B 1 92 ? 9.141 -22.734 0.943 1 97.56 92 LEU B CA 1
ATOM 1989 C C . LEU B 1 92 ? 9.641 -21.391 0.422 1 97.56 92 LEU B C 1
ATOM 1991 O O . LEU B 1 92 ? 10.602 -21.344 -0.342 1 97.56 92 LEU B O 1
ATOM 1995 N N . ILE B 1 93 ? 9 -20.266 0.79 1 97.56 93 ILE B N 1
ATOM 1996 C CA . ILE B 1 93 ? 9.344 -18.922 0.349 1 97.56 93 ILE B CA 1
ATOM 1997 C C . ILE B 1 93 ? 10.797 -18.609 0.712 1 97.56 93 ILE B C 1
ATOM 1999 O O . ILE B 1 93 ? 11.5 -17.938 -0.043 1 97.56 93 ILE B O 1
ATOM 2003 N N . GLN B 1 94 ? 11.25 -19.156 1.845 1 94.69 94 GLN B N 1
ATOM 2004 C CA . GLN B 1 94 ? 12.609 -18.906 2.305 1 94.69 94 GLN B CA 1
ATOM 2005 C C . GLN B 1 94 ? 13.641 -19.453 1.314 1 94.69 94 GLN B C 1
ATOM 2007 O O . GLN B 1 94 ? 14.797 -19.031 1.325 1 94.69 94 GLN B O 1
ATOM 2012 N N . GLU B 1 95 ? 13.203 -20.359 0.456 1 95.38 95 GLU B N 1
ATOM 2013 C CA . GLU B 1 95 ? 14.109 -21 -0.495 1 95.38 95 GLU B CA 1
ATOM 2014 C C . GLU B 1 95 ? 14.055 -20.312 -1.856 1 95.38 95 GLU B C 1
ATOM 2016 O O . GLU B 1 95 ? 14.82 -20.641 -2.76 1 95.38 95 GLU B O 1
ATOM 2021 N N . TRP B 1 96 ? 13.148 -19.422 -2.037 1 95.19 96 TRP B N 1
ATOM 2022 C CA . TRP B 1 96 ? 12.953 -18.766 -3.326 1 95.19 96 TRP B CA 1
ATOM 2023 C C . TRP B 1 96 ? 13.938 -17.609 -3.51 1 95.19 96 TRP B C 1
ATOM 2025 O O . TRP B 1 96 ? 14.359 -16.984 -2.535 1 95.19 96 TRP B O 1
ATOM 2035 N N . HIS B 1 97 ? 14.281 -17.344 -4.773 1 94.5 97 HIS B N 1
ATOM 2036 C CA . HIS B 1 97 ? 15.242 -16.297 -5.062 1 94.5 97 HIS B CA 1
ATOM 2037 C C . HIS B 1 97 ? 14.734 -15.367 -6.168 1 94.5 97 HIS B C 1
ATOM 2039 O O . HIS B 1 97 ? 15.32 -14.312 -6.422 1 94.5 97 HIS B O 1
ATOM 2045 N N . ASP B 1 98 ? 13.648 -15.773 -6.832 1 95.81 98 ASP B N 1
ATOM 2046 C CA . ASP B 1 98 ? 13.086 -14.992 -7.93 1 95.81 98 ASP B CA 1
ATOM 2047 C C . ASP B 1 98 ? 11.828 -14.25 -7.484 1 95.81 98 ASP B C 1
ATOM 2049 O O . ASP B 1 98 ? 11.07 -14.75 -6.648 1 95.81 98 ASP B O 1
ATOM 2053 N N . ASP B 1 99 ? 11.562 -13.07 -8.102 1 97.75 99 ASP B N 1
ATOM 2054 C CA . ASP B 1 99 ? 10.297 -12.375 -7.871 1 97.75 99 ASP B CA 1
ATOM 2055 C C . ASP B 1 99 ? 9.109 -13.281 -8.188 1 97.75 99 ASP B C 1
ATOM 2057 O O . ASP B 1 99 ? 9.062 -13.906 -9.25 1 97.75 99 ASP B O 1
ATOM 2061 N N . THR B 1 100 ? 8.219 -13.398 -7.246 1 98.31 100 THR B N 1
ATOM 2062 C CA . THR B 1 100 ? 7.117 -14.352 -7.34 1 98.31 100 THR B CA 1
ATOM 2063 C C . THR B 1 100 ? 5.801 -13.695 -6.926 1 98.31 100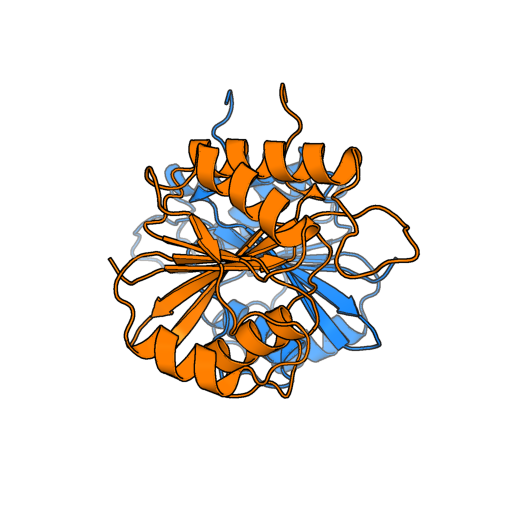 THR B C 1
ATOM 2065 O O . THR B 1 100 ? 5.77 -12.891 -5.996 1 98.31 100 THR B O 1
ATOM 2068 N N . MET B 1 101 ? 4.742 -13.984 -7.66 1 98.88 101 MET B N 1
ATOM 2069 C CA . MET B 1 101 ? 3.393 -13.539 -7.328 1 98.88 101 MET B CA 1
ATOM 2070 C C . MET B 1 101 ? 2.523 -14.711 -6.883 1 98.88 101 MET B C 1
ATOM 2072 O O . MET B 1 101 ? 2.52 -15.758 -7.52 1 98.88 101 MET B O 1
ATOM 2076 N N . LEU B 1 102 ? 1.916 -14.523 -5.77 1 98.88 102 LEU B N 1
ATOM 2077 C CA . LEU B 1 102 ? 0.975 -15.492 -5.223 1 98.88 102 LEU B CA 1
ATOM 2078 C C . LEU B 1 102 ? -0.455 -14.969 -5.301 1 98.88 102 LEU B C 1
ATOM 2080 O O . LEU B 1 102 ? -0.74 -13.859 -4.855 1 98.88 102 LEU B O 1
ATOM 2084 N N . VAL B 1 103 ? -1.357 -15.75 -5.875 1 98.88 103 VAL B N 1
ATOM 2085 C CA . VAL B 1 103 ? -2.762 -15.367 -5.992 1 98.88 103 VAL B CA 1
ATOM 2086 C C . VAL B 1 103 ? -3.629 -16.344 -5.195 1 98.88 103 VAL B C 1
ATOM 2088 O O . VAL B 1 103 ? -3.645 -17.547 -5.477 1 98.88 103 VAL B O 1
ATOM 2091 N N . GLY B 1 104 ? -4.293 -15.836 -4.223 1 98.19 104 GLY B N 1
ATOM 2092 C CA . GLY B 1 104 ? -5.051 -16.719 -3.348 1 98.19 104 GLY B CA 1
ATOM 2093 C C . GLY B 1 104 ? -6.262 -16.047 -2.73 1 98.19 104 GLY B C 1
ATOM 2094 O O . GLY B 1 104 ? -6.961 -15.281 -3.396 1 98.19 104 GLY B O 1
ATOM 2095 N N . HIS B 1 105 ? -6.551 -16.406 -1.437 1 97.06 105 HIS B N 1
ATOM 2096 C CA . HIS B 1 105 ? -7.824 -16.094 -0.804 1 97.06 105 HIS B CA 1
ATOM 2097 C C . HIS B 1 105 ? -7.617 -15.492 0.583 1 97.06 105 HIS B C 1
ATOM 2099 O O . HIS B 1 105 ? -6.508 -15.523 1.118 1 97.06 105 HIS B O 1
ATOM 2105 N N . MET B 1 106 ? -8.703 -14.953 0.999 1 95.38 106 MET B N 1
ATOM 2106 C CA . MET B 1 106 ? -8.75 -14.578 2.41 1 95.38 106 MET B CA 1
ATOM 2107 C C . MET B 1 106 ? -9.344 -15.703 3.25 1 95.38 106 MET B C 1
ATOM 2109 O O . MET B 1 106 ? -10.18 -16.469 2.764 1 95.38 106 MET B O 1
ATOM 2113 N N . PRO B 1 107 ? -8.93 -15.891 4.496 1 95.88 107 PRO B N 1
ATOM 2114 C CA . PRO B 1 107 ? -7.973 -15.039 5.207 1 95.88 107 PRO B CA 1
ATOM 2115 C C . PRO B 1 107 ? -6.523 -15.469 4.996 1 95.88 107 PRO B C 1
ATOM 2117 O O . PRO B 1 107 ? -5.613 -14.922 5.621 1 95.88 107 PRO B O 1
ATOM 2120 N N . PHE B 1 108 ? -6.289 -16.422 4.164 1 97.31 108 PHE B N 1
ATOM 2121 C CA . PHE B 1 108 ? -4.965 -17 3.975 1 97.31 108 PHE B CA 1
ATOM 2122 C C . PHE B 1 108 ? -3.949 -15.914 3.625 1 97.31 108 PHE B C 1
ATOM 2124 O O . PHE B 1 108 ? -2.879 -15.836 4.23 1 97.31 108 PHE B O 1
ATOM 2131 N N . MET B 1 109 ? -4.246 -15.055 2.711 1 97.56 109 MET B N 1
ATOM 2132 C CA . MET B 1 109 ? -3.322 -14.047 2.211 1 97.56 109 MET B CA 1
ATOM 2133 C C . MET B 1 109 ? -2.975 -13.039 3.303 1 97.56 109 MET B C 1
ATOM 2135 O O . MET B 1 109 ? -1.815 -12.648 3.447 1 97.56 109 MET B O 1
ATOM 2139 N N . SER B 1 110 ? -3.967 -12.57 4.004 1 96.75 110 SER B N 1
ATOM 2140 C CA . SER B 1 110 ? -3.709 -11.625 5.086 1 96.75 110 SER B CA 1
ATOM 2141 C C . SER B 1 110 ? -2.799 -12.234 6.148 1 96.75 110 SER B C 1
ATOM 2143 O O . SER B 1 110 ? -1.872 -11.578 6.629 1 96.75 110 SER B O 1
ATOM 2145 N N . ARG B 1 111 ? -3.051 -13.461 6.492 1 97.12 111 ARG B N 1
ATOM 2146 C CA . ARG B 1 111 ? -2.23 -14.164 7.473 1 97.12 111 ARG B CA 1
ATOM 2147 C C . ARG B 1 111 ? -0.8 -14.328 6.973 1 97.12 111 ARG B C 1
ATOM 2149 O O . ARG B 1 111 ? 0.153 -14.164 7.738 1 97.12 111 ARG B O 1
ATOM 2156 N N . LEU B 1 112 ? -0.671 -14.688 5.727 1 98.12 112 LEU B N 1
ATOM 2157 C CA . LEU B 1 112 ? 0.648 -14.867 5.129 1 98.12 112 LEU B CA 1
ATOM 2158 C C . LEU B 1 112 ? 1.457 -13.578 5.203 1 98.12 112 LEU B C 1
ATOM 2160 O O . LEU B 1 112 ? 2.607 -13.586 5.648 1 98.12 112 LEU B O 1
ATOM 2164 N N . VAL B 1 113 ? 0.861 -12.469 4.785 1 98.19 113 VAL B N 1
ATOM 2165 C CA . VAL B 1 113 ? 1.533 -11.172 4.773 1 98.19 113 VAL B CA 1
ATOM 2166 C C . VAL B 1 113 ? 1.937 -10.781 6.195 1 98.19 113 VAL B C 1
ATOM 2168 O O . VAL B 1 113 ? 3.076 -10.375 6.434 1 98.19 113 VAL B O 1
ATOM 2171 N N . SER B 1 114 ? 1.032 -10.977 7.121 1 96.81 114 SER B N 1
ATOM 2172 C CA . SER B 1 114 ? 1.313 -10.664 8.516 1 96.81 114 SER B CA 1
ATOM 2173 C C . SER B 1 114 ? 2.469 -11.5 9.055 1 96.81 114 SER B C 1
ATOM 2175 O O . SER B 1 114 ? 3.373 -10.977 9.711 1 96.81 114 SER B O 1
ATOM 2177 N N . ALA B 1 115 ? 2.387 -12.766 8.797 1 97 115 ALA B N 1
ATOM 2178 C CA . ALA B 1 115 ? 3.416 -13.672 9.289 1 97 115 ALA B CA 1
ATOM 2179 C C . ALA B 1 115 ? 4.785 -13.312 8.719 1 97 115 ALA B C 1
ATOM 2181 O O . ALA B 1 115 ? 5.789 -13.336 9.438 1 97 115 ALA B O 1
ATOM 2182 N N . LEU B 1 116 ? 4.867 -13 7.484 1 97.12 116 LEU B N 1
ATOM 2183 C CA . LEU B 1 116 ? 6.133 -12.672 6.836 1 97.12 116 LEU B CA 1
ATOM 2184 C C . LEU B 1 116 ? 6.699 -11.367 7.379 1 97.12 116 LEU B C 1
ATOM 2186 O O . LEU B 1 116 ? 7.898 -11.266 7.637 1 97.12 116 LEU B O 1
ATOM 2190 N N . VAL B 1 117 ? 5.883 -10.375 7.586 1 96.56 117 VAL B N 1
ATOM 2191 C CA . VAL B 1 117 ? 6.344 -9.031 7.945 1 96.56 117 VAL B CA 1
ATOM 2192 C C . VAL B 1 117 ? 6.574 -8.953 9.453 1 96.56 117 VAL B C 1
ATOM 2194 O O . VAL B 1 117 ? 7.555 -8.352 9.906 1 96.56 117 VAL B O 1
ATOM 2197 N N . LEU B 1 118 ? 5.707 -9.609 10.266 1 94.38 118 LEU B N 1
ATOM 2198 C CA . LEU B 1 118 ? 5.727 -9.422 11.711 1 94.38 118 LEU B CA 1
ATOM 2199 C C . LEU B 1 118 ? 6.359 -10.625 12.398 1 94.38 118 LEU B C 1
ATOM 2201 O O . LEU B 1 118 ? 6.707 -10.555 13.586 1 94.38 118 LEU B O 1
ATOM 2205 N N . GLY B 1 119 ? 6.406 -11.727 11.789 1 93 119 GLY B N 1
ATOM 2206 C CA . GLY B 1 119 ? 6.891 -12.953 12.398 1 93 119 GLY B CA 1
ATOM 2207 C C . GLY B 1 119 ? 5.781 -13.805 12.984 1 93 119 GLY B C 1
ATOM 2208 O O . GLY B 1 119 ? 6.035 -14.883 13.531 1 93 119 GLY B O 1
ATOM 2209 N N . ASP B 1 120 ? 4.5 -13.234 12.883 1 91.94 120 ASP B N 1
ATOM 2210 C CA . ASP B 1 120 ? 3.328 -14.016 13.281 1 91.94 120 ASP B CA 1
ATOM 2211 C C . ASP B 1 120 ? 2.072 -13.516 12.562 1 91.94 120 ASP B C 1
ATOM 2213 O O . ASP B 1 120 ? 2.1 -12.484 11.898 1 91.94 120 ASP B O 1
ATOM 2217 N N . ASP B 1 121 ? 1.02 -14.375 12.703 1 92.31 121 ASP B N 1
ATOM 2218 C CA . ASP B 1 121 ? -0.2 -14.031 11.977 1 92.31 121 ASP B CA 1
ATOM 2219 C C . ASP B 1 121 ? -1.312 -13.617 12.938 1 92.31 121 ASP B C 1
ATOM 2221 O O . ASP B 1 121 ? -2.492 -13.859 12.672 1 92.31 121 ASP B O 1
ATOM 2225 N N . SER B 1 122 ? -0.897 -13.031 14.047 1 85.06 122 SER B N 1
ATOM 2226 C CA . SER B 1 122 ? -1.857 -12.703 15.102 1 85.06 122 SER B CA 1
ATOM 2227 C C . SER B 1 122 ? -2.607 -11.414 14.781 1 85.06 122 SER B C 1
ATOM 2229 O O . SER B 1 122 ? -3.635 -11.125 15.398 1 85.06 122 SER B O 1
ATOM 2231 N N . HIS B 1 123 ? -2.104 -10.617 13.828 1 85.44 123 HIS B N 1
ATOM 2232 C CA . HIS B 1 123 ? -2.664 -9.305 13.516 1 85.44 123 HIS B CA 1
ATOM 2233 C C . HIS B 1 123 ? -2.861 -9.133 12.016 1 85.44 123 HIS B C 1
ATOM 2235 O O . HIS B 1 123 ? -1.915 -9.289 11.242 1 85.44 123 HIS B O 1
ATOM 2241 N N . ASP B 1 124 ? -4.117 -8.836 11.633 1 91 124 ASP B N 1
ATOM 2242 C CA . ASP B 1 124 ? -4.328 -8.398 10.258 1 91 124 ASP B CA 1
ATOM 2243 C C . ASP B 1 124 ? -3.859 -6.957 10.062 1 91 124 ASP B C 1
ATOM 2245 O O . ASP B 1 124 ? -4.363 -6.039 10.711 1 91 124 ASP B O 1
ATOM 2249 N N . MET B 1 125 ? -2.99 -6.812 9.172 1 94.38 125 MET B N 1
ATOM 2250 C CA . MET B 1 125 ? -2.402 -5.48 9.039 1 94.38 125 MET B CA 1
ATOM 2251 C C . MET B 1 125 ? -2.973 -4.754 7.824 1 94.38 125 MET B C 1
ATOM 2253 O O . MET B 1 125 ? -2.943 -3.523 7.762 1 94.38 125 MET B O 1
ATOM 2257 N N . VAL B 1 126 ? -3.457 -5.551 6.871 1 97.5 126 VAL B N 1
ATOM 2258 C CA . VAL B 1 126 ? -3.842 -4.969 5.59 1 97.5 126 VAL B CA 1
ATOM 2259 C C . VAL B 1 126 ? -5.301 -5.305 5.289 1 97.5 126 VAL B C 1
ATOM 2261 O O . VAL B 1 126 ? -5.742 -6.438 5.5 1 97.5 126 VAL B O 1
ATOM 2264 N N . ARG B 1 127 ? -6.09 -4.309 4.902 1 96 127 ARG B N 1
ATOM 2265 C CA . ARG B 1 127 ? -7.387 -4.562 4.277 1 96 127 ARG B CA 1
ATOM 2266 C C . ARG B 1 127 ? -7.215 -5.203 2.904 1 96 127 ARG B C 1
ATOM 2268 O O . ARG B 1 127 ? -6.477 -4.691 2.062 1 96 127 ARG B O 1
ATOM 2275 N N . PHE B 1 128 ? -7.922 -6.328 2.67 1 96.69 128 PHE B N 1
ATOM 2276 C CA . PHE B 1 128 ? -7.625 -7.148 1.503 1 96.69 128 PHE B CA 1
ATOM 2277 C C . PHE B 1 128 ? -8.891 -7.422 0.694 1 96.69 128 PHE B C 1
ATOM 2279 O O . PHE B 1 128 ? -9.273 -8.578 0.503 1 96.69 128 PHE B O 1
ATOM 2286 N N . PRO B 1 129 ? -9.625 -6.352 0.252 1 96.94 129 PRO B N 1
ATOM 2287 C CA . PRO B 1 129 ? -10.727 -6.629 -0.665 1 96.94 129 PRO B CA 1
ATOM 2288 C C . PRO B 1 129 ? -10.281 -7.359 -1.929 1 96.94 129 PRO B C 1
ATOM 2290 O O . PRO B 1 129 ? -9.086 -7.438 -2.211 1 96.94 129 PRO B O 1
ATOM 2293 N N . PRO B 1 130 ? -11.211 -7.973 -2.67 1 98.31 130 PRO B N 1
ATOM 2294 C CA . PRO B 1 130 ? -10.836 -8.695 -3.889 1 98.31 130 PRO B CA 1
ATOM 2295 C C . PRO B 1 130 ? -10.031 -7.844 -4.859 1 98.31 130 PRO B C 1
ATOM 2297 O O . PRO B 1 130 ? -10.359 -6.68 -5.09 1 98.31 130 PRO B O 1
ATOM 2300 N N . GLY B 1 131 ? -8.969 -8.375 -5.371 1 98.56 131 GLY B N 1
ATOM 2301 C CA . GLY B 1 131 ? -8.125 -7.699 -6.344 1 98.56 131 GLY B CA 1
ATOM 2302 C C . GLY B 1 131 ? -6.973 -6.941 -5.707 1 98.56 131 GLY B C 1
ATOM 2303 O O . GLY B 1 131 ? -6.125 -6.383 -6.406 1 98.56 131 GLY B O 1
ATOM 2304 N N . THR B 1 132 ? -6.836 -6.91 -4.414 1 98.69 132 THR B N 1
ATOM 2305 C CA . THR B 1 132 ? -5.754 -6.207 -3.729 1 98.69 132 THR B CA 1
ATOM 2306 C C . THR B 1 132 ? -4.418 -6.891 -3.99 1 98.69 132 THR B C 1
ATOM 2308 O O . THR B 1 132 ? -4.324 -8.125 -3.963 1 98.69 132 THR B O 1
ATOM 2311 N N . ILE B 1 133 ? -3.377 -6.109 -4.219 1 98.88 133 ILE B N 1
ATOM 2312 C CA . ILE B 1 133 ? -2.02 -6.598 -4.438 1 98.88 133 ILE B CA 1
ATOM 2313 C C . ILE B 1 133 ? -1.081 -5.996 -3.395 1 98.88 133 ILE B C 1
ATOM 2315 O O . ILE B 1 133 ? -0.994 -4.773 -3.26 1 98.88 133 ILE B O 1
ATOM 2319 N N . VAL B 1 134 ? -0.41 -6.82 -2.645 1 98.88 134 VAL B N 1
ATOM 2320 C CA . VAL B 1 134 ? 0.593 -6.406 -1.668 1 98.88 134 VAL B CA 1
ATOM 2321 C C . VAL B 1 134 ? 1.985 -6.793 -2.162 1 98.88 134 VAL B C 1
ATOM 2323 O O . VAL B 1 134 ? 2.244 -7.961 -2.459 1 98.88 134 VAL B O 1
ATOM 2326 N N . CYS B 1 135 ? 2.861 -5.859 -2.275 1 98.81 135 CYS B N 1
ATOM 2327 C CA . CYS B 1 135 ? 4.254 -6.117 -2.633 1 98.81 135 CYS B CA 1
ATOM 2328 C C . CYS B 1 135 ? 5.141 -6.109 -1.395 1 98.81 135 CYS B C 1
ATOM 2330 O O . CYS B 1 135 ? 5.215 -5.105 -0.683 1 98.81 135 CYS B O 1
ATOM 2332 N N . LEU B 1 136 ? 5.699 -7.199 -1.125 1 98.5 136 LEU B N 1
ATOM 2333 C CA . LEU B 1 136 ? 6.703 -7.332 -0.076 1 98.5 136 LEU B CA 1
ATOM 2334 C C . LEU B 1 136 ? 8.109 -7.414 -0.671 1 98.5 136 LEU B C 1
ATOM 2336 O O . LEU B 1 136 ? 8.281 -7.902 -1.788 1 98.5 136 LEU B O 1
ATOM 2340 N N . GLU B 1 137 ? 9.047 -6.961 0.074 1 97 137 GLU B N 1
ATOM 2341 C CA . GLU B 1 137 ? 10.453 -7.051 -0.328 1 97 137 GLU B CA 1
ATOM 2342 C C . GLU B 1 137 ? 11.344 -7.422 0.854 1 97 137 GLU B C 1
ATOM 2344 O O . GLU B 1 137 ? 11.031 -7.086 2 1 97 137 GLU B O 1
ATOM 2349 N N . GLN B 1 138 ? 12.336 -8.133 0.572 1 92.31 138 GLN B N 1
ATOM 2350 C CA . GLN B 1 138 ? 13.32 -8.406 1.613 1 92.31 138 GLN B CA 1
ATOM 2351 C C . GLN B 1 138 ? 14.219 -7.195 1.854 1 92.31 138 GLN B C 1
ATOM 2353 O O . GLN B 1 138 ? 14.742 -6.609 0.905 1 92.31 138 GLN B O 1
ATOM 2358 N N . PHE B 1 139 ? 14.258 -6.805 3.123 1 86.25 139 PHE B N 1
ATOM 2359 C CA . PHE B 1 139 ? 15.109 -5.711 3.574 1 86.25 139 PHE B CA 1
ATOM 2360 C C . PHE B 1 139 ? 15.828 -6.082 4.867 1 86.25 139 PHE B C 1
ATOM 2362 O O . PHE B 1 139 ? 15.188 -6.344 5.887 1 86.25 139 PHE B O 1
ATOM 2369 N N . GLU B 1 140 ? 17.219 -6.035 4.875 1 83.12 140 GLU B N 1
ATOM 2370 C CA . GLU B 1 140 ? 18.031 -6.41 6.023 1 83.12 140 GLU B CA 1
ATOM 2371 C C . GLU B 1 140 ? 17.594 -7.75 6.602 1 83.12 140 GLU B C 1
ATOM 2373 O O . GLU B 1 140 ? 17.375 -7.871 7.812 1 83.12 140 GLU B O 1
ATOM 2378 N N . ASN B 1 141 ? 17.266 -8.797 5.828 1 83.75 141 ASN B N 1
ATOM 2379 C CA . ASN B 1 141 ? 16.953 -10.188 6.152 1 83.75 141 ASN B CA 1
ATOM 2380 C C . ASN B 1 141 ? 15.539 -10.32 6.703 1 83.75 141 ASN B C 1
ATOM 2382 O O . ASN B 1 141 ? 15.258 -11.227 7.5 1 83.75 141 ASN B O 1
ATOM 2386 N N . ARG B 1 142 ? 14.742 -9.352 6.508 1 91.75 142 ARG B N 1
ATOM 2387 C CA . ARG B 1 142 ? 13.328 -9.453 6.875 1 91.75 142 ARG B CA 1
ATOM 2388 C C . ARG B 1 142 ? 12.43 -8.969 5.742 1 91.75 142 ARG B C 1
ATOM 2390 O O . ARG B 1 142 ? 12.875 -8.219 4.871 1 91.75 142 ARG B O 1
ATOM 2397 N N . TRP B 1 143 ? 11.234 -9.414 5.762 1 96.56 143 TRP B N 1
ATOM 2398 C CA . TRP B 1 143 ? 10.242 -8.922 4.812 1 96.56 143 TRP B CA 1
ATOM 2399 C C . TRP B 1 143 ? 9.641 -7.602 5.281 1 96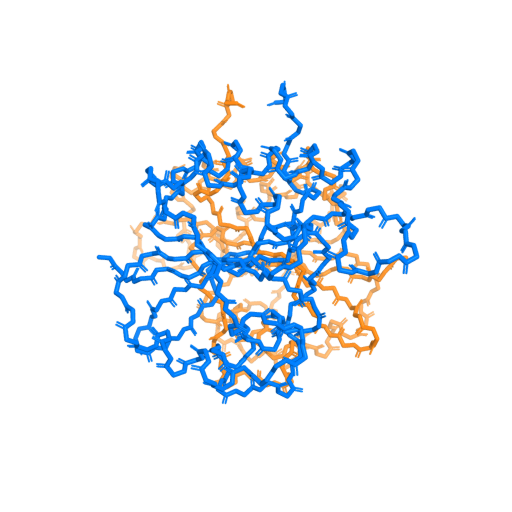.56 143 TRP B C 1
ATOM 2401 O O . TRP B 1 143 ? 9.32 -7.445 6.461 1 96.56 143 TRP B O 1
ATOM 2411 N N . ILE B 1 144 ? 9.523 -6.703 4.383 1 96.94 144 ILE B N 1
ATOM 2412 C CA . ILE B 1 144 ? 8.898 -5.414 4.66 1 96.94 144 ILE B CA 1
ATOM 2413 C C . ILE B 1 144 ? 7.891 -5.086 3.562 1 96.94 144 ILE B C 1
ATOM 2415 O O . ILE B 1 144 ? 8.055 -5.496 2.412 1 96.94 144 ILE B O 1
ATOM 2419 N N . LEU B 1 145 ? 6.859 -4.406 3.926 1 98.12 145 LEU B N 1
ATOM 2420 C CA . LEU B 1 145 ? 5.82 -4.008 2.98 1 98.12 145 LEU B CA 1
ATOM 2421 C C . LEU B 1 145 ? 6.277 -2.818 2.143 1 98.12 145 LEU B C 1
ATOM 2423 O O . LEU B 1 145 ? 6.641 -1.772 2.689 1 98.12 145 LEU B O 1
ATOM 2427 N N . ASN B 1 146 ? 6.301 -3.012 0.82 1 97.69 146 ASN B N 1
ATOM 2428 C CA . ASN B 1 146 ? 6.742 -1.963 -0.093 1 97.69 146 ASN B CA 1
ATOM 2429 C C . ASN B 1 146 ? 5.574 -1.094 -0.554 1 97.69 146 ASN B C 1
ATOM 2431 O O . ASN B 1 146 ? 5.621 0.131 -0.425 1 97.69 146 ASN B O 1
ATOM 2435 N N . TRP B 1 147 ? 4.59 -1.721 -1.093 1 98.5 147 TRP B N 1
ATOM 2436 C CA . TRP B 1 147 ? 3.385 -1.001 -1.489 1 98.5 147 TRP B CA 1
ATOM 2437 C C . TRP B 1 147 ? 2.176 -1.931 -1.506 1 98.5 147 TRP B C 1
ATOM 2439 O O . TRP B 1 147 ? 2.326 -3.154 -1.492 1 98.5 147 TRP B O 1
ATOM 2449 N N . VAL B 1 148 ? 1.05 -1.4 -1.403 1 98.81 148 VAL B N 1
ATOM 2450 C CA . VAL B 1 148 ? -0.25 -2.057 -1.502 1 98.81 148 VAL B CA 1
ATOM 2451 C C . VAL B 1 148 ? -1.117 -1.333 -2.529 1 98.81 148 VAL B C 1
ATOM 2453 O O . VAL B 1 148 ? -1.327 -0.121 -2.432 1 98.81 148 VAL B O 1
ATOM 2456 N N . LEU B 1 149 ? -1.628 -2.033 -3.475 1 98.25 149 LEU B N 1
ATOM 2457 C CA . LEU B 1 149 ? -2.461 -1.465 -4.527 1 98.25 149 LEU B CA 1
ATOM 2458 C C . LEU B 1 149 ? -3.869 -2.049 -4.48 1 98.25 149 LEU B C 1
ATOM 2460 O O . LEU B 1 149 ? -4.047 -3.266 -4.582 1 98.25 149 LEU B O 1
ATOM 2464 N N . ARG B 1 150 ? -4.805 -1.197 -4.348 1 97 150 ARG B N 1
ATOM 2465 C CA . ARG B 1 150 ? -6.211 -1.577 -4.434 1 97 150 ARG B CA 1
ATOM 2466 C C . ARG B 1 150 ? -6.758 -1.325 -5.832 1 97 150 ARG B C 1
ATOM 2468 O O . ARG B 1 150 ? -6.328 -0.394 -6.516 1 97 150 ARG B O 1
ATOM 2475 N N . PRO B 1 151 ? -7.766 -2.113 -6.188 1 95.56 151 PRO B N 1
ATOM 2476 C CA . PRO B 1 151 ? -8.312 -1.957 -7.535 1 95.56 151 PRO B CA 1
ATOM 2477 C C . PRO B 1 151 ? -8.883 -0.562 -7.781 1 95.56 151 PRO B C 1
ATOM 2479 O O . PRO B 1 151 ? -8.781 -0.04 -8.898 1 95.56 151 PRO B O 1
ATOM 2482 N N . ASP B 1 152 ? -9.438 0.067 -6.773 1 93.94 152 ASP B N 1
ATOM 2483 C CA . ASP B 1 152 ? -10.109 1.349 -6.969 1 93.94 152 ASP B CA 1
ATOM 2484 C C . ASP B 1 152 ? -9.094 2.467 -7.215 1 93.94 152 ASP B C 1
ATOM 2486 O O . ASP B 1 152 ? -9.469 3.561 -7.641 1 93.94 152 ASP B O 1
ATOM 2490 N N . LEU B 1 153 ? -7.797 2.225 -7.008 1 94.75 153 LEU B N 1
ATOM 2491 C CA . LEU B 1 153 ? -6.762 3.229 -7.227 1 94.75 153 LEU B CA 1
ATOM 2492 C C . LEU B 1 153 ? -6.18 3.109 -8.633 1 94.75 153 LEU B C 1
ATOM 2494 O O . LEU B 1 153 ? -5.328 3.912 -9.023 1 94.75 153 LEU B O 1
ATOM 2498 N N . VAL B 1 154 ? -6.598 2.176 -9.359 1 94.88 154 VAL B N 1
ATOM 2499 C CA . VAL B 1 154 ? -6.066 1.95 -10.695 1 94.88 154 VAL B CA 1
ATOM 2500 C C . VAL B 1 154 ? -6.945 2.66 -11.727 1 94.88 154 VAL B C 1
ATOM 2502 O O . VAL B 1 154 ? -8.164 2.469 -11.75 1 94.88 154 VAL B O 1
ATOM 2505 N N . PRO B 1 155 ? -6.332 3.535 -12.516 1 88.06 155 PRO B N 1
ATOM 2506 C CA . PRO B 1 155 ? -7.098 4.277 -13.516 1 88.06 155 PRO B CA 1
ATOM 2507 C C . PRO B 1 155 ? -7.785 3.361 -14.531 1 88.06 155 PRO B C 1
ATOM 2509 O O . PRO B 1 155 ? -7.273 2.281 -14.836 1 88.06 155 PRO B O 1
ATOM 2512 N N . ASP B 1 156 ? -8.891 3.859 -14.977 1 79.62 156 ASP B N 1
ATOM 2513 C CA . ASP B 1 156 ? -9.555 3.16 -16.078 1 79.62 156 ASP B CA 1
ATOM 2514 C C . ASP B 1 156 ? -8.742 3.252 -17.359 1 79.62 156 ASP B C 1
ATOM 2516 O O . ASP B 1 156 ? -7.91 4.148 -17.516 1 79.62 156 ASP B O 1
ATOM 2520 N N . GLN B 1 157 ? -8.945 2.135 -18.125 1 65.69 157 GLN B N 1
ATOM 2521 C CA . GLN B 1 157 ? -8.305 2.207 -19.438 1 65.69 157 GLN B CA 1
ATOM 2522 C C . GLN B 1 157 ? -8.727 3.465 -20.188 1 65.69 157 GLN B C 1
ATOM 2524 O O . GLN B 1 157 ? -9.914 3.797 -20.25 1 65.69 157 GLN B O 1
ATOM 2529 N N . GLY B 1 158 ? -7.793 4.355 -20.594 1 58.47 158 GLY B N 1
ATOM 2530 C CA . GLY B 1 158 ? -8.102 5.578 -21.312 1 58.47 158 GLY B CA 1
ATOM 2531 C C . GLY B 1 158 ? -7.926 6.828 -20.469 1 58.47 158 GLY B C 1
ATOM 2532 O O . GLY B 1 158 ? -8.047 7.945 -20.969 1 58.47 158 GLY B O 1
ATOM 2533 N N . ASP B 1 159 ? -7.844 6.652 -19.188 1 57.78 159 ASP B N 1
ATOM 2534 C CA . ASP B 1 159 ? -7.594 7.797 -18.312 1 57.78 159 ASP B CA 1
ATOM 2535 C C . ASP B 1 159 ? -6.121 8.203 -18.344 1 57.78 159 ASP B C 1
ATOM 2537 O O . ASP B 1 159 ? -5.238 7.34 -18.406 1 57.78 159 ASP B O 1
#

Solvent-accessible surface area (backbone atoms only — not comparable to full-atom values): 16155 Å² total; per-residue (Å²): 130,68,42,38,41,34,45,25,33,24,34,40,53,44,93,54,91,54,72,61,65,25,40,52,26,75,66,16,50,51,47,43,47,42,48,18,52,50,38,34,76,57,66,48,66,28,59,35,33,34,13,15,88,38,41,22,17,41,54,40,41,50,50,32,35,76,48,25,36,47,89,87,24,71,38,80,34,84,64,43,38,56,88,48,68,57,62,68,48,56,60,52,55,73,72,56,76,60,28,31,33,40,22,26,34,77,65,38,50,47,36,43,53,20,26,56,49,71,74,41,58,88,51,72,48,57,59,72,58,60,40,20,37,36,34,32,31,53,52,97,93,35,39,26,35,55,34,27,46,45,55,79,72,51,67,56,91,89,93,133,68,42,37,40,32,48,26,31,23,35,40,53,45,94,54,91,54,73,60,64,25,40,52,26,73,66,17,48,53,46,43,48,41,46,19,53,50,38,34,76,58,65,47,67,27,58,35,34,33,14,15,88,38,39,22,16,41,53,39,41,51,50,33,36,75,48,26,36,47,89,87,23,72,39,80,34,84,65,41,38,57,87,48,67,58,62,68,50,54,60,51,55,73,72,58,75,63,27,32,33,40,22,25,34,77,63,39,50,46,34,45,53,20,26,56,49,71,72,42,58,88,50,72,51,56,59,70,59,59,38,20,36,35,35,31,32,53,53,97,92,35,40,25,36,55,33,27,47,44,54,79,71,51,67,57,91,89,91

Secondary structure (DSSP, 8-state):
---EEEEEE---B---S-STTPPBPHHHHHHHHHHHHHHHHTT--BSEEEE-SSHHHHHHHHHHHHHHB-TT-EEE-GGG-TTS-SHHHHHHHTT--S-EEEEE-TTHHHHHHHHHHHSSSSS--B---TT-EEEEEEETTEEEEEEEE-GGGSPPTT-/---EEEEEE---B---S-STTPPBPHHHHHHHHHHHHHHHHTT--BSEEEE-SSHHHHHHHHHHHHHHB-TT-EEE-GGG-TTS-SHHHHHHHTT--S-EEEEE-TTHHHHHHHHHHHSSSSS--B---TT-EEEEEEETTEEEEEEEE-GGGSPPTT-

Foldseek 3Di:
DFAKEKEAEFFAWDDDPDFQETAHDPVRLQLLLLVLQVCLVVPAAWAAEEEENRRSQLSSRVSNCVRHYDDPRYYYDPQQAAPHDCVVVVVVVVVDGIHYYYYHHPPNRQQNLCCQAPVGSPDRDDDHHHGKMWMWGDDPNGIDTDDIDDSVPRDHDPD/DFAKEKEAEFFAWDDDPDFQETAHDPVRLQLLLLVLQVCLVVPAAWAAEEEENRRSQLSSRVSNCVRHYDPPRYYYDPQQAAPHDCVVVVVVVVVDGIHYYYYHHPPNRQQNLCCQAPVGSPDRDDDHHHGKMWMWTDDPNGIDTDDIDDSVPRDHDPD

pLDDT: mean 94.19, std 7.88, range [57.78, 98.88]